Protein AF-A0AAD6UYL9-F1 (afdb_monomer)

Secondary structure (DSSP, 8-state):
-PPP--IIIIIHHHHHHHHHHHHHHHHHHHHHHHHHH-TTS-HHHHHHHHHHHHHHHHHHHHHHHHHHIIIIITTT-GGGGGB--HHHHHHHHHHHHHHHHHHHHHHHHHHHHTTS-HHHHHHHHHHHHHHHHHHHHHHHHHHH--BTTHHHHHHHHHHHHHHHHHHHHHHHHHHHHHHHHHT--S-HHHHHHHHHHHHHHHHHHHHHHHHHHHHHHHHHH-TTSTHHHHHHHTHHHHHHHHHHHHHHHHHHHHHHHT---

Solvent-accessible surface area (backbone atoms only — not comparable to full-atom values): 13636 Å² total; per-residue (Å²): 127,91,79,81,84,49,53,57,33,61,45,29,37,51,54,19,49,53,52,35,52,53,48,49,52,53,38,50,54,45,49,51,52,38,57,72,74,44,77,85,58,57,65,71,58,54,52,48,55,54,49,48,54,49,45,52,50,52,38,49,54,34,49,52,51,41,50,42,44,61,69,59,78,39,54,90,48,68,82,57,71,57,41,58,53,68,39,64,26,55,44,45,44,40,32,36,53,40,41,46,56,43,50,50,55,52,43,52,48,40,20,64,56,54,77,59,38,59,66,65,36,47,54,54,48,50,54,45,51,50,50,37,51,50,30,49,51,51,26,51,51,44,63,72,47,36,47,51,71,47,53,75,70,41,49,76,60,48,51,60,53,55,49,53,50,43,51,49,43,50,49,52,39,53,49,42,42,52,33,44,61,69,65,51,77,85,45,71,72,61,39,49,50,45,51,51,49,40,51,47,47,48,57,34,45,49,50,48,40,50,44,52,50,49,22,51,51,38,35,73,76,38,72,86,34,32,46,22,56,14,46,48,60,37,48,28,50,47,43,53,40,38,52,43,50,53,62,46,53,52,52,65,46,32,66,75,64,71,56,85,128

Foldseek 3Di:
DPDDDCCLALVLLVLLLVVLVVLLVLLVVLLVLLCVLCVPDDVVVNCLSVVLSVLSVVLSVLSVVQSCCDVPVCDPPPVCVQFADLSLLCSLLSLLVLLLSLLLVLLVLLCVLVVNPVVSSVVLNVLSVVLSVLSVVSSVQCNVDGGPCVLVVCVVVVLVSLVSSLVSLVVSLVSLLVSLVVPDDPPPLSNVLSVVLNVLSVVLSVVLNVLSVVLNVVCVVPVPGCNSVSSVSCNSSSSSSSSSVSSSSVSVSCVVVVNPD

Mean predicted aligned error: 5.92 Å

pLDDT: mean 85.74, std 9.81, range [42.47, 98.25]

Structure (mmCIF, N/CA/C/O backbone):
data_AF-A0AAD6UYL9-F1
#
_entry.id   AF-A0AAD6UYL9-F1
#
loop_
_atom_site.group_PDB
_atom_site.id
_atom_site.type_symbol
_atom_site.label_atom_id
_atom_site.label_alt_id
_atom_site.label_comp_id
_atom_site.label_asym_id
_atom_site.label_entity_id
_atom_site.label_seq_id
_atom_site.pdbx_PDB_ins_code
_atom_site.Cartn_x
_atom_site.Cartn_y
_atom_site.Cartn_z
_atom_site.occupancy
_atom_site.B_iso_or_equiv
_atom_site.auth_seq_id
_atom_site.auth_comp_id
_atom_site.auth_asym_id
_atom_site.auth_atom_id
_atom_site.pdbx_PDB_model_num
ATOM 1 N N . MET A 1 1 ? 25.452 -15.470 -29.511 1.00 45.06 1 MET A N 1
ATOM 2 C CA . MET A 1 1 ? 24.967 -14.169 -29.001 1.00 45.06 1 MET A CA 1
ATOM 3 C C . MET A 1 1 ? 25.094 -14.214 -27.487 1.00 45.06 1 MET A C 1
ATOM 5 O O . MET A 1 1 ? 24.703 -15.240 -26.941 1.00 45.06 1 MET A O 1
ATOM 9 N N . PRO A 1 2 ? 25.692 -13.217 -26.815 1.00 48.94 2 PRO A N 1
ATOM 10 C CA . PRO A 1 2 ? 25.734 -13.213 -25.356 1.00 48.94 2 PRO A CA 1
ATOM 11 C C . PRO A 1 2 ? 24.295 -13.201 -24.824 1.00 48.94 2 PRO A C 1
ATOM 13 O O . PRO A 1 2 ? 23.501 -12.336 -25.189 1.00 48.94 2 PRO A O 1
ATOM 16 N N . SER A 1 3 ? 23.935 -14.210 -24.034 1.00 66.62 3 SER A N 1
ATOM 17 C CA . SER A 1 3 ? 22.633 -14.298 -23.379 1.00 66.62 3 SER A CA 1
ATOM 18 C C . SER A 1 3 ? 22.593 -13.291 -22.233 1.00 66.62 3 SER A C 1
ATOM 20 O O . SER A 1 3 ? 23.380 -13.404 -21.294 1.00 66.62 3 SER A O 1
ATOM 22 N N . VAL A 1 4 ? 21.702 -12.304 -22.312 1.00 76.00 4 VAL A N 1
ATOM 23 C CA . VAL A 1 4 ? 21.443 -11.380 -21.202 1.00 76.00 4 VAL A CA 1
ATOM 24 C C . VAL A 1 4 ? 20.645 -12.132 -20.139 1.00 76.00 4 VAL A C 1
ATOM 26 O O . VAL A 1 4 ? 19.546 -12.609 -20.422 1.00 76.00 4 VAL A O 1
ATOM 29 N N . ASP A 1 5 ? 21.194 -12.256 -18.930 1.00 81.62 5 ASP A N 1
ATOM 30 C CA . ASP A 1 5 ? 20.470 -12.833 -17.798 1.00 81.62 5 ASP A CA 1
ATOM 31 C C . ASP A 1 5 ? 19.458 -11.816 -17.249 1.00 81.62 5 ASP A C 1
ATOM 33 O O . ASP A 1 5 ? 19.821 -10.772 -16.707 1.00 81.62 5 ASP A O 1
ATOM 37 N N . ILE A 1 6 ? 18.173 -12.125 -17.416 1.00 84.38 6 ILE A N 1
ATOM 38 C CA . ILE A 1 6 ? 17.048 -11.301 -16.957 1.00 84.38 6 ILE A CA 1
ATOM 39 C C . ILE A 1 6 ? 16.433 -11.811 -15.647 1.00 84.38 6 ILE A C 1
ATOM 41 O O . ILE A 1 6 ? 15.466 -11.227 -15.151 1.00 84.38 6 ILE A 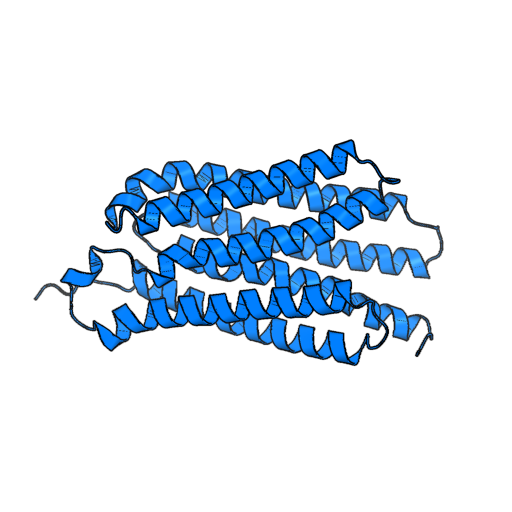O 1
ATOM 45 N N . ALA A 1 7 ? 16.953 -12.901 -15.072 1.00 85.31 7 ALA A N 1
ATOM 46 C CA . ALA A 1 7 ? 16.418 -13.462 -13.836 1.00 85.31 7 ALA A CA 1
ATOM 47 C C . ALA A 1 7 ? 16.488 -12.472 -12.651 1.00 85.31 7 ALA A C 1
ATOM 49 O O . ALA A 1 7 ? 15.480 -12.332 -11.951 1.00 85.31 7 ALA A O 1
ATOM 50 N N . PRO A 1 8 ? 17.580 -11.706 -12.444 1.00 85.38 8 PRO A N 1
ATOM 51 C CA . PRO A 1 8 ? 17.658 -10.751 -11.335 1.00 85.38 8 PRO A CA 1
ATOM 52 C C . PRO A 1 8 ? 16.688 -9.565 -11.449 1.00 85.38 8 PRO A C 1
ATOM 54 O O . PRO A 1 8 ? 16.316 -8.965 -10.435 1.00 85.38 8 PRO A O 1
ATOM 57 N N . SER A 1 9 ? 16.257 -9.232 -12.668 1.00 86.12 9 SER A N 1
ATOM 58 C CA . SER A 1 9 ? 15.321 -8.146 -12.959 1.00 86.12 9 SER A CA 1
ATOM 59 C C . SER A 1 9 ? 13.891 -8.676 -13.102 1.00 86.12 9 SER A C 1
ATOM 61 O O . SER A 1 9 ? 13.124 -8.689 -12.138 1.00 86.12 9 SER A O 1
ATOM 63 N N . PHE A 1 10 ? 13.526 -9.164 -14.284 1.00 88.06 10 PHE A N 1
ATOM 64 C CA . PHE A 1 10 ? 12.172 -9.624 -14.589 1.00 88.06 10 PHE A CA 1
ATOM 65 C C . PHE A 1 10 ? 11.795 -10.911 -13.855 1.00 88.06 10 PHE A C 1
ATOM 67 O O . PHE A 1 10 ? 10.630 -11.074 -13.499 1.00 88.06 10 PHE A O 1
ATOM 74 N N . GLY A 1 11 ? 12.754 -11.794 -13.559 1.00 89.56 11 GLY A N 1
ATOM 75 C CA . GLY A 1 11 ? 12.495 -12.965 -12.713 1.00 89.56 11 GLY A CA 1
ATOM 76 C C . GLY A 1 11 ? 12.043 -12.565 -11.303 1.00 89.56 11 GLY A C 1
ATOM 77 O O . GLY A 1 11 ? 11.029 -13.063 -10.813 1.00 89.56 11 GLY A O 1
ATOM 78 N N . SER A 1 12 ? 12.719 -11.589 -10.689 1.00 91.44 12 SER A N 1
ATOM 79 C CA . SER A 1 12 ? 12.312 -11.011 -9.400 1.00 91.44 12 SER A CA 1
ATOM 80 C C . SER A 1 12 ? 10.911 -10.390 -9.464 1.00 91.44 12 SER A C 1
ATOM 82 O O . SER A 1 12 ? 10.068 -10.677 -8.612 1.00 91.44 12 SER A O 1
ATOM 84 N N . LEU A 1 13 ? 10.630 -9.573 -10.488 1.00 92.31 13 LEU A N 1
ATOM 85 C CA . LEU A 1 13 ? 9.317 -8.938 -10.669 1.00 92.31 13 LEU A CA 1
ATOM 86 C C . LEU A 1 13 ? 8.189 -9.960 -10.877 1.00 92.31 13 LEU A C 1
ATOM 88 O O . LEU A 1 13 ? 7.078 -9.769 -10.373 1.00 92.31 13 LEU A O 1
ATOM 92 N N . LEU A 1 14 ? 8.471 -11.067 -11.570 1.00 93.94 14 LEU A N 1
ATOM 93 C CA . LEU A 1 14 ? 7.522 -12.160 -11.764 1.00 93.94 14 LEU A CA 1
ATOM 94 C C . LEU A 1 14 ? 7.145 -12.809 -10.427 1.00 93.94 14 LEU A C 1
ATOM 96 O O . LEU A 1 14 ? 5.961 -12.981 -10.138 1.00 93.94 14 LEU A O 1
ATOM 100 N N . ILE A 1 15 ? 8.136 -13.095 -9.576 1.00 94.62 15 ILE A N 1
ATOM 101 C CA . ILE A 1 15 ? 7.904 -13.618 -8.221 1.00 94.62 15 ILE A CA 1
ATOM 102 C C . ILE A 1 15 ? 7.057 -12.631 -7.406 1.00 94.62 15 ILE A C 1
ATOM 104 O O . ILE A 1 15 ? 6.066 -13.032 -6.793 1.00 94.62 15 ILE A O 1
ATOM 108 N N . GLY A 1 16 ? 7.391 -11.336 -7.441 1.00 93.38 16 GLY A N 1
ATOM 109 C CA . GLY A 1 16 ? 6.599 -10.291 -6.782 1.00 93.38 16 GLY A CA 1
ATOM 110 C C . GLY A 1 16 ? 5.146 -10.252 -7.266 1.00 93.38 16 GLY A C 1
ATOM 111 O O . GLY A 1 16 ? 4.221 -10.108 -6.467 1.00 93.38 16 GLY A O 1
ATOM 112 N N . THR A 1 17 ? 4.930 -10.467 -8.565 1.00 95.88 17 THR A N 1
ATOM 113 C CA . THR A 1 17 ? 3.593 -10.541 -9.167 1.00 95.88 17 THR A CA 1
ATOM 114 C C . THR A 1 17 ? 2.808 -11.750 -8.648 1.00 95.88 17 THR A C 1
ATOM 116 O O . THR A 1 17 ? 1.632 -11.608 -8.319 1.00 95.88 17 THR A O 1
ATOM 119 N N . TYR A 1 18 ? 3.433 -12.920 -8.473 1.00 96.69 18 TYR A N 1
ATOM 120 C CA . TYR A 1 18 ? 2.768 -14.089 -7.877 1.00 96.69 18 TYR A CA 1
ATOM 121 C C . TYR A 1 18 ? 2.312 -13.848 -6.435 1.00 96.69 18 TYR A C 1
ATOM 123 O O . TYR A 1 18 ? 1.174 -14.175 -6.088 1.00 96.69 18 TYR A O 1
ATOM 131 N N . PHE A 1 19 ? 3.144 -13.210 -5.607 1.00 94.56 19 PHE A N 1
ATOM 132 C CA . PHE A 1 19 ? 2.722 -12.797 -4.266 1.00 94.56 19 PHE A CA 1
ATOM 133 C C . PHE A 1 19 ? 1.569 -11.788 -4.318 1.00 94.56 19 PHE A C 1
ATOM 135 O O . PHE A 1 19 ? 0.603 -11.911 -3.562 1.00 94.56 19 PHE A O 1
ATOM 142 N N . ALA A 1 20 ? 1.609 -10.834 -5.250 1.00 95.25 20 ALA A N 1
ATOM 143 C CA . ALA A 1 20 ? 0.533 -9.866 -5.429 1.00 95.25 20 ALA A CA 1
ATOM 144 C C . ALA A 1 20 ? -0.800 -10.521 -5.848 1.00 95.25 20 ALA A C 1
ATOM 146 O O . ALA A 1 20 ? -1.855 -10.085 -5.378 1.00 95.25 20 ALA A O 1
ATOM 147 N N . ILE A 1 21 ? -0.767 -11.573 -6.678 1.00 97.06 21 ILE A N 1
ATOM 148 C CA . ILE A 1 21 ? -1.942 -12.396 -7.021 1.00 97.06 21 ILE A CA 1
ATOM 149 C C . ILE A 1 21 ? -2.479 -13.101 -5.768 1.00 97.06 21 ILE A C 1
ATOM 151 O O . ILE A 1 21 ? -3.676 -13.032 -5.487 1.00 97.06 21 ILE A O 1
ATOM 155 N N . PHE A 1 22 ? -1.603 -13.736 -4.984 1.00 96.12 22 PHE A N 1
ATOM 156 C CA . PHE A 1 22 ? -1.986 -14.433 -3.753 1.00 96.12 22 PHE A CA 1
ATOM 157 C C . PHE A 1 22 ? -2.690 -13.498 -2.755 1.00 96.12 22 PHE A C 1
ATOM 159 O O . PHE A 1 22 ? -3.801 -13.788 -2.300 1.00 96.12 22 PHE A O 1
ATOM 166 N N . PHE A 1 23 ? -2.100 -12.334 -2.469 1.00 93.81 23 PHE A N 1
ATOM 167 C CA . PHE A 1 23 ? -2.694 -11.357 -1.553 1.00 93.81 23 PHE A CA 1
ATOM 168 C C . PHE A 1 23 ? -3.988 -10.730 -2.091 1.00 93.81 23 PHE A C 1
ATOM 170 O O . PHE A 1 23 ? -4.873 -10.408 -1.296 1.00 93.81 23 PHE A O 1
ATOM 177 N N . GLN A 1 24 ? -4.143 -10.587 -3.414 1.00 96.50 24 GLN A N 1
ATOM 178 C CA . GLN A 1 24 ? -5.420 -10.178 -4.013 1.00 96.50 24 GLN A CA 1
ATOM 179 C C . GLN A 1 24 ? -6.509 -11.234 -3.781 1.00 96.50 24 GLN A C 1
ATOM 181 O O . GLN A 1 24 ? -7.658 -10.891 -3.487 1.00 96.50 24 GLN A O 1
ATOM 186 N N . GLY A 1 25 ? -6.160 -12.518 -3.890 1.00 97.31 25 GLY A N 1
ATOM 187 C CA . GLY A 1 25 ? -7.060 -13.624 -3.569 1.00 97.31 25 GLY A CA 1
ATOM 188 C C . GLY A 1 25 ? -7.533 -13.557 -2.117 1.00 97.31 25 GLY A C 1
ATOM 189 O O . GLY A 1 25 ? -8.738 -13.566 -1.856 1.00 97.31 25 GLY A O 1
ATOM 190 N N . MET A 1 26 ? -6.599 -13.379 -1.175 1.00 95.62 26 MET A N 1
ATOM 191 C CA . MET A 1 26 ? -6.924 -13.178 0.243 1.00 95.62 26 MET A CA 1
ATOM 192 C C . MET A 1 26 ? -7.846 -11.974 0.459 1.00 95.62 26 MET A C 1
ATOM 194 O O . MET A 1 26 ? -8.859 -12.099 1.149 1.00 95.62 26 MET A O 1
ATOM 198 N N . LEU A 1 27 ? -7.537 -10.830 -0.158 1.00 96.00 27 LEU A N 1
ATOM 199 C CA . LEU A 1 27 ? -8.344 -9.616 -0.050 1.00 96.00 27 LEU A CA 1
ATOM 200 C C . LEU A 1 27 ? -9.770 -9.839 -0.564 1.00 96.00 27 LEU A C 1
ATOM 202 O O . LEU A 1 27 ? -10.729 -9.378 0.048 1.00 96.00 27 LEU A O 1
ATOM 206 N N . THR A 1 28 ? -9.915 -10.582 -1.661 1.00 98.25 28 THR A N 1
ATOM 207 C CA . THR A 1 28 ? -11.216 -10.907 -2.261 1.00 98.25 28 THR A CA 1
ATOM 208 C C . THR A 1 28 ? -12.061 -11.769 -1.327 1.00 98.25 28 THR A C 1
ATOM 210 O O . THR A 1 28 ? -13.227 -11.451 -1.093 1.00 98.25 28 THR A O 1
ATOM 213 N N . VAL A 1 29 ? -11.471 -12.800 -0.715 1.00 97.69 29 VAL A N 1
ATOM 214 C CA . VAL A 1 29 ? -12.159 -13.621 0.296 1.00 97.69 29 VAL A CA 1
ATOM 215 C C . VAL A 1 29 ? -12.553 -12.773 1.505 1.00 97.69 29 VAL A C 1
ATOM 217 O O . VAL A 1 29 ? -13.684 -12.857 1.982 1.00 97.69 29 VAL A O 1
ATOM 220 N N . GLN A 1 30 ? -11.658 -11.911 1.990 1.00 95.12 30 GLN A N 1
ATOM 221 C CA . GLN A 1 30 ? -11.969 -11.023 3.107 1.00 95.12 30 GLN A CA 1
ATOM 222 C C . GLN A 1 30 ? -13.084 -10.023 2.771 1.00 95.12 30 GLN A C 1
ATOM 224 O O . GLN A 1 30 ? -13.909 -9.730 3.638 1.00 95.12 30 GLN A O 1
ATOM 229 N N . ALA A 1 31 ? -13.128 -9.507 1.540 1.00 97.56 31 ALA A N 1
ATOM 230 C CA . ALA A 1 31 ? -14.165 -8.583 1.090 1.00 97.56 31 ALA A CA 1
ATOM 231 C C . ALA A 1 31 ? -15.523 -9.288 1.028 1.00 97.56 31 ALA A C 1
ATOM 233 O O . ALA A 1 31 ? -16.508 -8.766 1.548 1.00 97.56 31 ALA A O 1
ATOM 234 N N . TYR A 1 32 ? -15.561 -10.505 0.481 1.00 97.69 32 TYR A N 1
ATOM 235 C CA . TYR A 1 32 ? -16.757 -11.345 0.480 1.00 97.69 32 TYR A CA 1
ATOM 236 C C . TYR A 1 32 ? -17.280 -11.582 1.905 1.00 97.69 32 TYR A C 1
ATOM 238 O O . TYR A 1 32 ? -18.429 -11.259 2.209 1.00 97.69 32 TYR A O 1
ATOM 246 N N . VAL A 1 33 ? -16.408 -12.042 2.812 1.00 95.62 33 VAL A N 1
ATOM 247 C CA . VAL A 1 33 ? -16.755 -12.278 4.223 1.00 95.62 33 VAL A CA 1
ATOM 248 C C . VAL A 1 33 ? -17.278 -11.007 4.896 1.00 95.62 33 VAL A C 1
ATOM 250 O O . VAL A 1 33 ? -18.207 -11.085 5.704 1.00 95.62 33 VAL A O 1
ATOM 253 N N . TYR A 1 34 ? -16.713 -9.841 4.572 1.00 96.06 34 TYR A N 1
ATOM 254 C CA . TYR A 1 34 ? -17.170 -8.559 5.103 1.00 96.06 34 TYR A CA 1
ATOM 255 C C . TYR A 1 34 ? -18.614 -8.259 4.682 1.00 96.06 34 TYR A C 1
ATOM 257 O O . TYR A 1 34 ? -19.458 -7.978 5.535 1.00 96.06 34 TYR A O 1
ATOM 265 N N . TYR A 1 35 ? -18.921 -8.353 3.388 1.00 96.50 35 TYR A N 1
ATOM 266 C CA . TYR A 1 35 ? -20.266 -8.062 2.887 1.00 96.50 35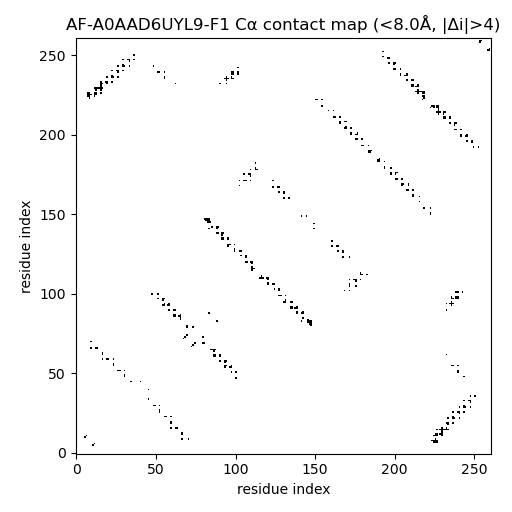 TYR A CA 1
ATOM 267 C C . TYR A 1 35 ? -21.319 -9.047 3.398 1.00 96.50 35 TYR A C 1
ATOM 269 O O . TYR A 1 35 ? -22.441 -8.630 3.677 1.00 96.50 35 TYR A O 1
ATOM 277 N N . GLU A 1 36 ? -20.944 -10.312 3.588 1.00 95.62 36 GLU A N 1
ATOM 278 C CA . GLU A 1 36 ? -21.806 -11.332 4.190 1.00 95.62 36 GLU A CA 1
ATOM 279 C C . GLU A 1 36 ? -22.062 -11.056 5.684 1.00 95.62 36 GLU A C 1
ATOM 281 O O . GLU A 1 36 ? -23.187 -11.145 6.167 1.00 95.62 36 GLU A O 1
ATOM 286 N N . SER A 1 37 ? -21.017 -10.694 6.435 1.00 93.44 37 SER A N 1
ATOM 287 C CA . SER A 1 37 ? -21.083 -10.611 7.902 1.00 93.44 37 SER A CA 1
ATOM 288 C C . SER A 1 37 ? -21.601 -9.268 8.429 1.00 93.44 37 SER A C 1
ATOM 290 O O . SER A 1 37 ? -21.998 -9.176 9.594 1.00 93.44 37 SER A O 1
ATOM 292 N N . PHE A 1 38 ? -21.564 -8.210 7.611 1.00 93.88 38 PHE A N 1
ATOM 293 C CA . PHE A 1 38 ? -21.923 -6.844 8.011 1.00 93.88 38 PHE A CA 1
ATOM 294 C C . PHE A 1 38 ? -22.921 -6.180 7.039 1.00 93.88 38 PHE A C 1
ATOM 296 O O . PHE A 1 38 ? -22.6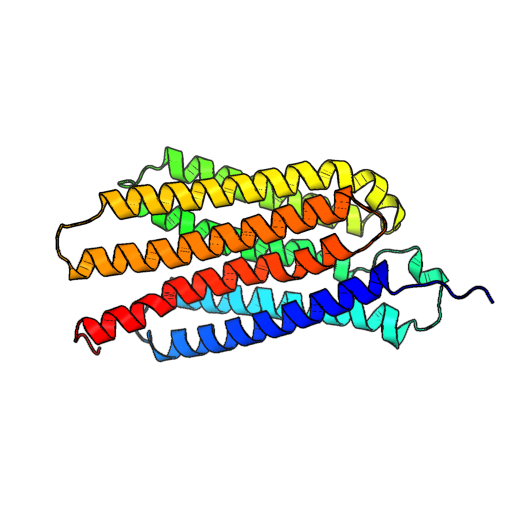45 -5.098 6.508 1.00 93.88 38 PHE A O 1
ATOM 303 N N . PRO A 1 39 ? -24.121 -6.758 6.826 1.00 93.62 39 PRO A N 1
ATOM 304 C CA . PRO A 1 39 ? -25.123 -6.175 5.929 1.00 93.62 39 PRO A CA 1
ATOM 305 C C . PRO A 1 39 ? -25.597 -4.789 6.395 1.00 93.62 39 PRO A C 1
ATOM 307 O O . PRO A 1 39 ? -25.899 -3.942 5.556 1.00 93.62 39 PRO A O 1
ATOM 310 N N . ASN A 1 40 ? -25.566 -4.529 7.704 1.00 93.81 40 ASN A N 1
ATOM 311 C CA . ASN A 1 40 ? -26.055 -3.298 8.333 1.00 93.81 40 ASN A CA 1
ATOM 312 C C . ASN A 1 40 ? -24.968 -2.226 8.560 1.00 93.81 40 ASN A C 1
ATOM 314 O O . ASN A 1 40 ? -25.243 -1.192 9.165 1.00 93.81 40 ASN A O 1
ATOM 318 N N . ASP A 1 41 ? -23.725 -2.455 8.120 1.00 94.19 41 ASP A N 1
ATOM 319 C CA . ASP A 1 41 ? -22.666 -1.447 8.246 1.00 94.19 41 ASP A CA 1
ATOM 320 C C . ASP A 1 41 ? -22.965 -0.203 7.379 1.00 94.19 41 ASP A C 1
ATOM 322 O O . ASP A 1 41 ? -23.533 -0.324 6.287 1.00 94.19 41 ASP A O 1
ATOM 326 N N . PRO A 1 42 ? -22.554 1.002 7.825 1.00 94.94 42 PRO A N 1
ATOM 327 C CA . PRO A 1 42 ? -22.820 2.245 7.111 1.00 94.94 42 PRO A CA 1
ATOM 328 C C . PRO A 1 42 ? -22.192 2.241 5.715 1.00 94.94 42 PRO A C 1
ATOM 330 O O . PRO A 1 42 ? -21.071 1.760 5.526 1.00 94.94 42 PRO A O 1
ATOM 333 N N . MET A 1 43 ? -22.871 2.886 4.759 1.00 95.81 43 MET A N 1
ATOM 334 C CA . MET A 1 43 ? -22.441 2.936 3.354 1.00 95.81 43 MET A CA 1
ATOM 335 C C . MET A 1 43 ? -20.990 3.409 3.196 1.00 95.81 43 MET A C 1
ATOM 337 O O . MET A 1 43 ? -20.263 2.870 2.377 1.00 95.81 43 MET A O 1
ATOM 341 N N . ARG A 1 44 ? -20.522 4.337 4.041 1.00 95.06 44 ARG A N 1
ATOM 342 C CA . ARG A 1 44 ? -19.130 4.823 4.022 1.00 95.06 44 ARG A CA 1
ATOM 343 C C . ARG A 1 44 ? -18.093 3.699 4.172 1.00 95.06 44 ARG A C 1
ATOM 345 O O . ARG A 1 44 ? -17.082 3.728 3.481 1.00 95.06 44 ARG A O 1
ATOM 352 N N . LEU A 1 45 ? -18.332 2.712 5.044 1.00 94.44 45 LEU A N 1
ATOM 353 C CA . LEU A 1 45 ? -17.414 1.578 5.225 1.00 94.44 45 LEU A CA 1
ATOM 354 C C . LEU A 1 45 ? -17.504 0.591 4.061 1.00 94.44 45 LEU A C 1
ATOM 356 O O . LEU A 1 45 ? -16.473 0.131 3.580 1.00 94.44 45 LEU A O 1
ATOM 360 N N . LYS A 1 46 ? -18.713 0.324 3.558 1.00 96.44 46 LYS A N 1
ATOM 361 C CA . LYS A 1 46 ? -18.907 -0.508 2.363 1.00 96.44 46 LYS A CA 1
ATOM 362 C C . LYS A 1 46 ? -18.203 0.094 1.147 1.00 96.44 46 LYS A C 1
ATOM 364 O O . LYS A 1 46 ? -17.398 -0.575 0.508 1.00 96.44 46 LYS A O 1
ATOM 369 N N . SER A 1 47 ? -18.411 1.383 0.888 1.00 97.00 47 SER A N 1
ATOM 370 C CA . S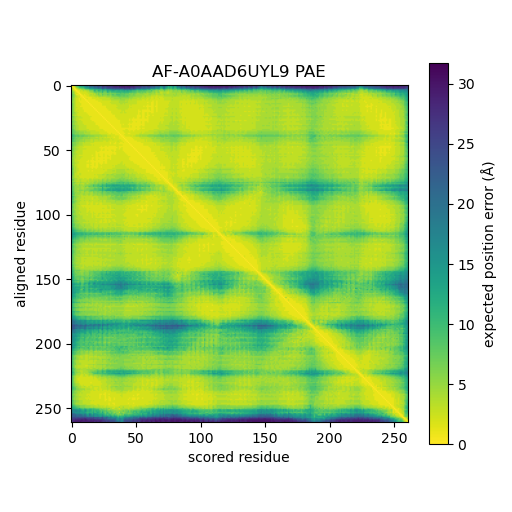ER A 1 47 ? -17.724 2.110 -0.180 1.00 97.00 47 SER A CA 1
ATOM 371 C C . SER A 1 47 ? -16.205 2.070 -0.015 1.00 97.00 47 SER A C 1
ATOM 373 O O . SER A 1 47 ? -15.515 1.854 -1.004 1.00 97.00 47 SER A O 1
ATOM 375 N N . LEU A 1 48 ? -15.676 2.206 1.209 1.00 96.38 48 LEU A N 1
ATOM 376 C CA . LEU A 1 48 ? -14.239 2.066 1.467 1.00 96.38 48 LEU A CA 1
ATOM 377 C C . LEU A 1 48 ? -13.728 0.664 1.100 1.00 96.38 48 LEU A C 1
ATOM 379 O O . LEU A 1 48 ? -12.725 0.556 0.404 1.00 96.38 48 LEU A O 1
ATOM 383 N N . VAL A 1 49 ? -14.423 -0.400 1.517 1.00 97.56 49 VAL A N 1
ATOM 384 C CA . VAL A 1 49 ? -14.040 -1.786 1.193 1.00 97.56 49 VAL A CA 1
ATOM 385 C C . VAL A 1 49 ? -14.073 -2.034 -0.317 1.00 97.56 49 VAL A C 1
ATOM 387 O O . VAL A 1 49 ? -13.115 -2.580 -0.860 1.00 97.56 49 VAL A O 1
ATOM 390 N N . ALA A 1 50 ? -15.131 -1.599 -1.010 1.00 98.00 50 ALA A N 1
ATOM 391 C CA . ALA A 1 50 ? -15.224 -1.713 -2.468 1.00 98.00 50 ALA A CA 1
ATOM 392 C C . ALA A 1 50 ? -14.112 -0.933 -3.184 1.00 98.00 50 ALA A C 1
ATOM 394 O O . ALA A 1 50 ? -13.488 -1.453 -4.109 1.00 98.00 50 ALA A O 1
ATOM 395 N N . LEU A 1 51 ? -13.850 0.302 -2.749 1.00 97.88 51 LEU A N 1
ATOM 396 C CA . LEU A 1 51 ? -12.840 1.171 -3.346 1.00 97.88 51 LEU A CA 1
ATOM 397 C C . LEU A 1 51 ? -11.442 0.571 -3.204 1.00 97.88 51 LEU A C 1
ATOM 399 O O . LEU A 1 51 ? -10.716 0.458 -4.186 1.00 97.88 51 LEU A O 1
ATOM 403 N N . VAL A 1 52 ? -11.090 0.145 -1.992 1.00 97.00 52 VAL A N 1
ATOM 404 C CA . VAL A 1 52 ? -9.788 -0.447 -1.692 1.00 97.00 52 VAL A CA 1
ATOM 405 C C . VAL A 1 52 ? -9.580 -1.747 -2.478 1.00 97.00 52 VAL A C 1
ATOM 407 O O . VAL A 1 52 ? -8.529 -1.923 -3.088 1.00 97.00 52 VAL A O 1
ATOM 410 N N . TRP A 1 53 ? -10.595 -2.616 -2.542 1.00 98.06 53 TRP A N 1
ATOM 411 C CA . TRP A 1 53 ? -10.541 -3.840 -3.350 1.00 98.06 53 TRP A CA 1
ATOM 412 C C . TRP A 1 53 ? -10.350 -3.548 -4.846 1.00 98.06 53 TRP A C 1
ATOM 414 O O . TRP A 1 53 ? -9.554 -4.211 -5.510 1.00 98.06 53 TRP A O 1
ATOM 424 N N . THR A 1 54 ? -11.046 -2.532 -5.366 1.00 98.06 54 THR A N 1
ATOM 425 C CA . THR A 1 54 ? -10.981 -2.148 -6.785 1.00 98.06 54 THR A CA 1
ATOM 426 C C . THR A 1 54 ? -9.622 -1.557 -7.149 1.00 98.06 54 THR A C 1
ATOM 428 O O . THR A 1 54 ? -9.061 -1.920 -8.180 1.00 98.06 54 THR A O 1
ATOM 431 N N . ILE A 1 55 ? -9.070 -0.680 -6.303 1.00 97.25 55 ILE A N 1
ATOM 432 C CA . ILE A 1 55 ? -7.727 -0.108 -6.491 1.00 97.25 55 ILE A CA 1
ATOM 433 C C . ILE A 1 55 ? -6.686 -1.222 -6.548 1.00 97.25 55 ILE A C 1
ATOM 435 O O . ILE A 1 55 ? -5.837 -1.227 -7.438 1.00 97.25 55 ILE A O 1
ATOM 439 N N . ASP A 1 56 ? -6.773 -2.191 -5.639 1.00 96.31 56 ASP A N 1
ATOM 440 C CA . ASP A 1 56 ? -5.825 -3.294 -5.605 1.00 96.31 56 ASP A CA 1
ATOM 441 C C . ASP A 1 56 ? -5.972 -4.235 -6.806 1.00 96.31 56 ASP A C 1
ATOM 443 O O . ASP A 1 56 ? -4.963 -4.646 -7.383 1.00 96.31 56 ASP A O 1
ATOM 447 N N . LEU A 1 57 ? -7.196 -4.507 -7.266 1.00 97.44 57 LEU A N 1
ATOM 448 C CA . LEU A 1 57 ? -7.413 -5.272 -8.494 1.00 97.44 57 LEU A CA 1
ATOM 449 C C . LEU A 1 57 ? -6.860 -4.540 -9.725 1.00 97.44 57 LEU A C 1
ATOM 451 O O . LEU A 1 57 ? -6.176 -5.149 -10.544 1.00 97.44 57 LEU A O 1
ATOM 455 N N . ALA A 1 58 ? -7.110 -3.236 -9.845 1.00 97.50 58 ALA A N 1
ATOM 456 C CA . ALA A 1 58 ? -6.579 -2.428 -10.937 1.00 97.50 58 ALA A CA 1
ATOM 457 C C . ALA A 1 58 ? -5.042 -2.417 -10.922 1.00 97.50 58 ALA A C 1
ATOM 459 O O . ALA A 1 58 ? -4.415 -2.634 -11.958 1.00 97.50 58 ALA A O 1
ATOM 460 N N . HIS A 1 59 ? -4.434 -2.285 -9.740 1.00 96.56 59 HIS A N 1
ATOM 461 C CA . HIS A 1 59 ? -2.993 -2.442 -9.570 1.00 96.56 59 HIS A CA 1
ATOM 462 C C . HIS A 1 59 ? -2.506 -3.818 -10.043 1.00 96.56 59 HIS A C 1
ATOM 464 O O . HIS A 1 59 ? -1.484 -3.891 -10.719 1.00 96.56 59 HIS A O 1
ATOM 470 N N . LEU A 1 60 ? -3.246 -4.898 -9.741 1.00 97.25 60 LEU A N 1
ATOM 471 C CA . LEU A 1 60 ? -2.886 -6.254 -10.172 1.00 97.25 60 LEU A CA 1
ATOM 472 C C . LEU A 1 60 ? -2.843 -6.356 -11.696 1.00 97.25 60 LEU A C 1
ATOM 474 O O . LEU A 1 60 ? -1.894 -6.890 -12.259 1.00 97.25 60 LEU A O 1
ATOM 478 N N . ILE A 1 61 ? -3.877 -5.833 -12.354 1.00 97.19 61 ILE A N 1
ATOM 479 C CA . ILE A 1 61 ? -3.984 -5.830 -13.814 1.00 97.19 61 ILE A CA 1
ATOM 480 C C . ILE A 1 61 ? -2.797 -5.077 -14.419 1.00 97.19 61 ILE A C 1
ATOM 482 O O . ILE A 1 61 ? -2.166 -5.571 -15.352 1.00 97.19 61 ILE A O 1
ATOM 486 N N . VAL A 1 62 ? -2.452 -3.920 -13.847 1.00 95.94 62 VAL A N 1
ATOM 487 C CA . VAL A 1 62 ? -1.313 -3.104 -14.277 1.00 95.94 62 VAL A CA 1
ATOM 488 C C . VAL A 1 62 ? 0.006 -3.870 -14.156 1.00 95.94 62 VAL A C 1
ATOM 490 O O . VAL A 1 62 ? 0.743 -3.938 -15.137 1.00 95.94 62 VAL A O 1
ATOM 493 N N . ILE A 1 63 ? 0.313 -4.487 -13.009 1.00 95.56 63 ILE A N 1
ATOM 494 C CA . ILE A 1 63 ? 1.583 -5.220 -12.850 1.00 95.56 63 ILE A CA 1
ATOM 495 C C . ILE A 1 63 ? 1.629 -6.492 -13.708 1.00 95.56 63 ILE A C 1
ATOM 497 O O . ILE A 1 63 ? 2.671 -6.787 -14.289 1.00 95.56 63 ILE A O 1
ATOM 501 N N . CYS A 1 64 ? 0.506 -7.198 -13.881 1.00 96.44 64 CYS A N 1
ATOM 502 C CA . CYS A 1 64 ? 0.420 -8.349 -14.782 1.00 96.44 64 CYS A CA 1
ATOM 503 C C . CYS A 1 64 ? 0.676 -7.938 -16.237 1.00 96.44 64 CYS A C 1
ATOM 505 O O . CYS A 1 64 ? 1.447 -8.597 -16.932 1.00 96.44 64 CYS A O 1
ATOM 507 N N . ASN A 1 65 ? 0.091 -6.824 -16.688 1.00 95.12 65 ASN A N 1
ATOM 508 C CA . ASN A 1 65 ? 0.373 -6.265 -18.009 1.00 95.12 65 ASN A CA 1
ATOM 509 C C . ASN A 1 65 ? 1.848 -5.850 -18.142 1.00 95.12 65 ASN A C 1
ATOM 511 O O . ASN A 1 65 ? 2.495 -6.160 -19.142 1.00 95.12 65 ASN A O 1
ATOM 515 N N . GLY A 1 66 ? 2.397 -5.218 -17.101 1.00 92.75 66 GLY A N 1
ATOM 516 C CA . GLY A 1 66 ? 3.809 -4.850 -17.028 1.00 92.75 66 GLY A CA 1
ATOM 517 C C . GLY A 1 66 ? 4.752 -6.046 -17.147 1.00 92.75 66 GLY A C 1
ATOM 518 O O . GLY A 1 66 ? 5.810 -5.910 -17.748 1.00 92.75 66 GLY A O 1
ATOM 519 N N . MET A 1 67 ? 4.363 -7.222 -16.644 1.00 94.00 67 MET A N 1
ATOM 520 C CA . MET A 1 67 ? 5.117 -8.468 -16.822 1.00 94.00 67 MET A CA 1
ATOM 521 C C . MET A 1 67 ? 4.905 -9.103 -18.201 1.00 94.00 67 MET A C 1
ATOM 523 O O . MET A 1 67 ? 5.845 -9.650 -18.774 1.00 94.00 67 MET A O 1
ATOM 527 N N . TYR A 1 68 ? 3.690 -9.031 -18.747 1.00 94.25 68 TYR A N 1
ATOM 528 C CA . TYR A 1 68 ? 3.343 -9.659 -20.023 1.00 94.25 68 TYR A CA 1
ATOM 529 C C . TYR A 1 68 ? 4.100 -9.038 -21.207 1.00 94.25 68 TYR A C 1
ATOM 531 O O . TYR A 1 68 ? 4.586 -9.754 -22.082 1.00 94.25 68 TYR A O 1
ATOM 539 N N . ILE A 1 69 ? 4.251 -7.710 -21.223 1.00 91.25 69 ILE A N 1
ATOM 540 C CA . ILE A 1 69 ? 4.941 -6.984 -22.300 1.00 91.25 69 ILE A CA 1
ATOM 541 C C . ILE A 1 69 ? 6.392 -7.472 -22.513 1.00 91.25 69 ILE A C 1
ATOM 543 O O . ILE A 1 69 ? 6.695 -7.911 -23.622 1.00 91.25 69 ILE A O 1
ATOM 547 N N . PRO A 1 70 ? 7.298 -7.423 -21.517 1.00 88.62 70 PRO A N 1
ATOM 548 C CA . PRO A 1 70 ? 8.692 -7.836 -21.687 1.00 88.62 70 PRO A CA 1
ATOM 549 C C . PRO A 1 70 ? 8.859 -9.353 -21.832 1.00 88.62 70 PRO A C 1
ATOM 551 O O . PRO A 1 70 ? 9.743 -9.792 -22.562 1.00 88.62 70 PRO A O 1
ATOM 554 N N . LEU A 1 71 ? 8.029 -10.163 -21.159 1.00 90.56 71 LEU A N 1
ATOM 555 C CA . LEU A 1 71 ? 8.199 -11.621 -21.138 1.00 90.56 71 LEU A CA 1
ATOM 556 C C . LEU A 1 71 ? 7.527 -12.351 -22.302 1.00 90.56 71 LEU A C 1
ATOM 558 O O . LEU A 1 71 ? 7.935 -13.463 -22.622 1.00 90.56 71 LEU A O 1
ATOM 562 N N . VAL A 1 72 ? 6.496 -11.770 -22.917 1.00 93.12 72 VAL A N 1
ATOM 563 C CA . VAL A 1 72 ? 5.725 -12.437 -23.976 1.00 93.12 72 VAL A CA 1
ATOM 564 C C . VAL A 1 72 ? 5.759 -11.612 -25.253 1.00 93.12 72 VAL A C 1
ATOM 566 O O . VAL A 1 72 ? 6.303 -12.059 -26.259 1.00 93.12 72 VAL A O 1
ATOM 569 N N . THR A 1 73 ? 5.234 -10.386 -25.222 1.00 92.31 73 THR A N 1
ATOM 570 C CA . THR A 1 73 ? 5.086 -9.559 -26.433 1.00 92.31 73 THR A CA 1
ATOM 571 C C . THR A 1 73 ? 6.430 -9.166 -27.052 1.00 92.31 73 THR A C 1
ATOM 573 O O . THR A 1 73 ? 6.585 -9.170 -28.273 1.00 92.31 73 THR A O 1
ATOM 576 N N . ASN A 1 74 ? 7.410 -8.824 -26.215 1.00 89.12 74 ASN A N 1
ATOM 577 C CA . ASN A 1 74 ? 8.743 -8.379 -26.624 1.00 89.12 74 ASN A CA 1
ATOM 578 C C . ASN A 1 74 ? 9.829 -9.415 -26.322 1.00 89.12 74 ASN A C 1
ATOM 580 O O . ASN A 1 74 ? 11.003 -9.061 -26.197 1.00 89.12 74 ASN A O 1
ATOM 584 N N . TRP A 1 75 ? 9.454 -10.692 -26.235 1.00 89.38 75 TRP A N 1
ATOM 585 C CA . TRP A 1 75 ? 10.411 -11.765 -26.002 1.00 89.38 75 TRP A CA 1
ATOM 586 C C . TRP A 1 75 ? 11.572 -11.708 -27.010 1.00 89.38 75 TRP A C 1
ATOM 588 O O . TRP A 1 75 ? 11.366 -11.634 -28.222 1.00 89.38 75 TRP A O 1
ATOM 598 N N . GLY A 1 76 ? 12.804 -11.718 -26.496 1.00 85.44 76 GLY A N 1
ATOM 599 C CA . GLY A 1 76 ? 14.029 -11.666 -27.298 1.00 85.44 76 GLY A CA 1
ATOM 600 C C . GLY A 1 76 ? 14.442 -10.277 -27.810 1.00 85.44 76 GLY A C 1
ATOM 601 O O . GLY A 1 76 ? 15.525 -10.159 -28.381 1.00 85.44 76 GLY A O 1
ATOM 602 N N . LYS A 1 77 ? 13.653 -9.214 -27.587 1.00 86.56 77 LYS A N 1
ATOM 603 C CA . LYS A 1 77 ? 13.984 -7.842 -28.023 1.00 86.56 77 LYS A CA 1
ATOM 604 C C . LYS A 1 77 ? 14.789 -7.084 -26.964 1.00 86.56 77 LYS A C 1
ATOM 606 O O . LYS A 1 77 ? 14.234 -6.343 -26.150 1.00 86.56 77 LYS A O 1
ATOM 611 N N . ILE A 1 78 ? 16.112 -7.250 -26.991 1.00 83.12 78 ILE A N 1
ATOM 612 C CA . ILE A 1 78 ? 17.058 -6.666 -26.015 1.00 83.12 78 ILE A CA 1
ATOM 613 C C . ILE A 1 78 ? 16.968 -5.131 -25.962 1.00 83.12 78 ILE A C 1
ATOM 615 O O . ILE A 1 78 ? 17.103 -4.546 -24.892 1.00 83.12 78 ILE A O 1
ATOM 619 N N . GLU A 1 79 ? 16.669 -4.475 -27.085 1.00 82.25 79 GLU A N 1
ATOM 620 C CA . GLU A 1 79 ? 16.492 -3.015 -27.167 1.00 82.25 79 GLU A CA 1
ATOM 621 C C . GLU A 1 79 ? 15.426 -2.450 -26.213 1.00 82.25 79 GLU A C 1
ATOM 623 O O . GLU A 1 79 ? 15.526 -1.304 -25.783 1.00 82.25 79 GLU A O 1
ATOM 628 N N . THR A 1 80 ? 14.438 -3.259 -25.822 1.00 82.38 80 THR A N 1
ATOM 629 C CA . THR A 1 80 ? 13.366 -2.835 -24.907 1.00 82.38 80 THR A CA 1
ATOM 630 C C . THR A 1 80 ? 13.789 -2.833 -23.436 1.00 82.38 80 THR A C 1
ATOM 632 O O . THR A 1 80 ? 13.107 -2.236 -22.605 1.00 82.38 80 THR A O 1
ATOM 635 N N . LEU A 1 81 ? 14.932 -3.448 -23.103 1.00 79.06 81 LEU A N 1
ATOM 636 C CA . LEU A 1 81 ? 15.434 -3.555 -21.729 1.00 79.06 81 LEU A CA 1
ATOM 637 C C . LEU A 1 81 ? 16.020 -2.238 -21.199 1.00 79.06 81 LEU A C 1
ATOM 639 O O . LEU A 1 81 ? 16.143 -2.078 -19.989 1.00 79.06 81 LEU A O 1
ATOM 643 N N . GLY A 1 82 ? 16.377 -1.298 -22.082 1.00 79.00 82 GLY A N 1
ATOM 644 C CA . GLY A 1 82 ? 16.909 0.016 -21.699 1.00 79.00 82 GLY A CA 1
ATOM 645 C C . GLY A 1 82 ? 15.840 1.033 -21.290 1.00 79.00 82 GLY A C 1
ATOM 646 O O . GLY A 1 82 ? 16.175 2.115 -20.805 1.00 79.00 82 GLY A O 1
ATOM 647 N N . THR A 1 83 ? 14.561 0.695 -21.472 1.00 82.94 83 THR A N 1
ATOM 648 C CA . THR A 1 83 ? 13.428 1.582 -21.193 1.00 82.94 83 THR A CA 1
ATOM 649 C C . THR A 1 83 ? 12.534 1.031 -20.091 1.00 82.94 83 THR A C 1
ATOM 651 O O . THR A 1 83 ? 12.227 -0.160 -20.063 1.00 82.94 83 THR A O 1
ATOM 654 N N . THR A 1 84 ? 12.069 1.904 -19.201 1.00 82.81 84 THR A N 1
ATOM 655 C CA . THR A 1 84 ? 11.081 1.559 -18.183 1.00 82.81 84 THR A CA 1
ATOM 656 C C . THR A 1 84 ? 9.734 1.249 -18.830 1.00 82.81 84 THR A C 1
ATOM 658 O O . THR A 1 84 ? 9.326 1.850 -19.827 1.00 82.81 84 THR A O 1
ATOM 661 N N . ILE A 1 85 ? 9.024 0.280 -18.257 1.00 85.69 85 ILE A N 1
ATOM 662 C CA . ILE A 1 85 ? 7.707 -0.132 -18.741 1.00 85.69 85 ILE A CA 1
ATOM 663 C C . ILE A 1 85 ? 6.663 0.764 -18.090 1.00 85.69 85 ILE A C 1
ATOM 665 O O . ILE A 1 85 ? 6.573 0.824 -16.867 1.00 85.69 85 ILE A O 1
ATOM 669 N N . GLU A 1 86 ? 5.828 1.410 -18.903 1.00 86.50 86 GLU A N 1
ATOM 670 C CA . GLU A 1 86 ? 4.818 2.365 -18.433 1.00 86.50 86 GLU A CA 1
ATOM 671 C C . GLU A 1 86 ? 3.927 1.798 -17.321 1.00 86.50 86 GLU A C 1
ATOM 673 O O . GLU A 1 86 ? 3.660 2.478 -16.331 1.00 86.50 86 GLU A O 1
ATOM 678 N N . SER A 1 87 ? 3.519 0.530 -17.441 1.00 88.62 87 SER A N 1
ATOM 679 C CA . SER A 1 87 ? 2.726 -0.154 -16.415 1.00 88.62 87 SER A CA 1
ATOM 680 C C . SER A 1 87 ? 3.447 -0.209 -15.061 1.00 88.62 87 SER A C 1
ATOM 682 O O . SER A 1 87 ? 2.825 0.009 -14.025 1.00 88.62 87 SER A O 1
ATOM 684 N N . PHE A 1 88 ? 4.768 -0.408 -15.050 1.00 86.69 88 PHE A N 1
ATOM 685 C CA . PHE A 1 88 ? 5.574 -0.318 -13.831 1.00 86.69 88 PHE A CA 1
ATOM 686 C C . PHE A 1 88 ? 5.908 1.115 -13.421 1.00 86.69 88 PHE A C 1
ATOM 688 O O . PHE A 1 88 ? 6.381 1.309 -12.315 1.00 86.69 88 PHE A O 1
ATOM 695 N N . ASN A 1 89 ? 5.643 2.144 -14.214 1.00 87.44 89 ASN A N 1
ATOM 696 C CA . ASN A 1 89 ? 5.805 3.514 -13.722 1.00 87.44 89 ASN A CA 1
ATOM 697 C C . ASN A 1 89 ? 4.565 3.933 -12.923 1.00 87.44 89 ASN A C 1
ATOM 699 O O . ASN A 1 89 ? 4.678 4.465 -11.822 1.00 87.44 89 ASN A O 1
ATOM 703 N N . ILE A 1 90 ? 3.370 3.600 -13.421 1.00 90.19 90 ILE A N 1
ATOM 704 C CA . ILE A 1 90 ? 2.098 3.999 -12.797 1.00 90.19 90 ILE A CA 1
ATOM 705 C C . ILE A 1 90 ? 1.714 3.173 -11.559 1.00 90.19 90 ILE A C 1
ATOM 707 O O . ILE A 1 90 ? 0.856 3.602 -10.789 1.00 90.19 90 ILE A O 1
ATOM 711 N N . HIS A 1 91 ? 2.329 2.004 -11.335 1.00 90.88 91 HIS A N 1
ATOM 712 C CA . HIS A 1 91 ? 1.984 1.112 -10.215 1.00 90.88 91 HIS A CA 1
ATOM 713 C C . HIS A 1 91 ? 2.130 1.793 -8.836 1.00 90.88 91 HIS A C 1
ATOM 715 O O . HIS A 1 91 ? 1.333 1.553 -7.927 1.00 90.88 91 HIS A O 1
ATOM 721 N N . ILE A 1 92 ? 3.091 2.714 -8.708 1.00 88.81 92 ILE A N 1
ATOM 722 C CA . ILE A 1 92 ? 3.382 3.467 -7.479 1.00 88.81 92 ILE A CA 1
ATOM 723 C C . ILE A 1 92 ? 2.173 4.312 -7.050 1.00 88.81 92 ILE A C 1
ATOM 725 O O . ILE A 1 92 ? 1.891 4.420 -5.855 1.00 88.81 92 ILE A O 1
ATOM 729 N N . LEU A 1 93 ? 1.399 4.851 -8.002 1.00 91.69 93 LEU A N 1
ATOM 730 C CA . LEU A 1 93 ? 0.175 5.603 -7.702 1.00 91.69 93 LEU A CA 1
ATOM 731 C 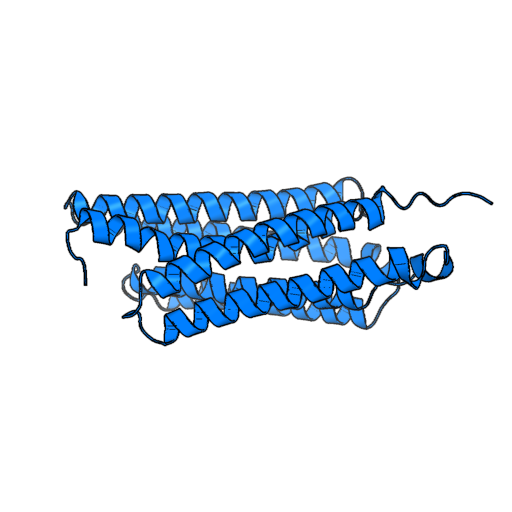C . LEU A 1 93 ? -0.890 4.728 -7.054 1.00 91.69 93 LEU A C 1
ATOM 733 O O . LEU A 1 93 ? -1.563 5.178 -6.130 1.00 91.69 93 LEU A O 1
ATOM 737 N N . PHE A 1 94 ? -1.044 3.485 -7.512 1.00 94.06 94 PHE A N 1
ATOM 738 C CA . PHE A 1 94 ? -2.024 2.573 -6.929 1.00 94.06 94 PHE A CA 1
ATOM 739 C C . PHE A 1 94 ? -1.648 2.190 -5.501 1.00 94.06 94 PHE A C 1
ATOM 741 O O . PHE A 1 94 ? -2.514 2.182 -4.626 1.00 94.06 94 PHE A O 1
ATOM 748 N N . ILE A 1 95 ? -0.360 1.937 -5.249 1.00 91.19 95 ILE A N 1
ATOM 749 C CA . ILE A 1 95 ? 0.144 1.699 -3.893 1.00 91.19 95 ILE A CA 1
ATOM 750 C C . ILE A 1 95 ? -0.108 2.936 -3.028 1.00 91.19 95 ILE A C 1
ATOM 752 O O . ILE A 1 95 ? -0.713 2.812 -1.968 1.00 91.19 95 ILE A O 1
ATOM 756 N N . GLY A 1 96 ? 0.265 4.133 -3.493 1.00 91.19 96 GLY A N 1
ATOM 757 C CA . GLY A 1 96 ? 0.019 5.387 -2.776 1.00 91.19 96 GLY A CA 1
ATOM 758 C C . GLY A 1 96 ? -1.463 5.621 -2.459 1.00 91.19 96 GLY A C 1
ATOM 759 O O . GLY A 1 96 ? -1.802 5.992 -1.334 1.00 91.19 96 GLY A O 1
ATOM 760 N N . ALA A 1 97 ? -2.354 5.340 -3.414 1.00 93.88 97 ALA A N 1
ATOM 761 C CA . ALA A 1 97 ? -3.801 5.449 -3.244 1.00 93.88 97 ALA A CA 1
ATOM 762 C C . ALA A 1 97 ? -4.349 4.444 -2.215 1.00 93.88 97 ALA A C 1
ATOM 764 O O . ALA A 1 97 ? -5.136 4.817 -1.344 1.00 93.88 97 ALA A O 1
ATOM 765 N N . ALA A 1 98 ? -3.914 3.183 -2.264 1.00 93.19 98 ALA A N 1
ATOM 766 C CA . ALA A 1 98 ? -4.288 2.181 -1.267 1.00 93.19 98 ALA A CA 1
ATOM 767 C C . ALA A 1 98 ? -3.787 2.569 0.136 1.00 93.19 98 ALA A C 1
ATOM 769 O O . ALA A 1 98 ? -4.547 2.508 1.109 1.00 93.19 98 ALA A O 1
ATOM 770 N N . THR A 1 99 ? -2.538 3.036 0.232 1.00 90.06 99 THR A N 1
ATOM 771 C CA . THR A 1 99 ? -1.902 3.466 1.481 1.00 90.06 99 THR A CA 1
ATOM 772 C C . THR A 1 99 ? -2.648 4.630 2.121 1.00 90.06 99 THR A C 1
ATOM 774 O O . THR A 1 99 ? -3.016 4.527 3.289 1.00 90.06 99 THR A O 1
ATOM 777 N N . ILE A 1 100 ? -2.945 5.709 1.384 1.00 92.50 100 ILE A N 1
ATOM 778 C CA . ILE A 1 100 ? -3.619 6.880 1.971 1.00 92.50 100 ILE A CA 1
ATOM 779 C C . ILE A 1 100 ? -5.043 6.557 2.441 1.00 92.50 100 ILE A C 1
ATOM 781 O O . ILE A 1 100 ? -5.474 7.062 3.477 1.00 92.50 100 ILE A O 1
ATOM 785 N N . LEU A 1 101 ? -5.766 5.677 1.739 1.00 93.62 101 LEU A N 1
ATOM 786 C CA . LEU A 1 101 ? -7.092 5.227 2.171 1.00 93.62 101 LEU A CA 1
ATOM 787 C C . LEU A 1 101 ? -7.016 4.448 3.489 1.00 93.62 101 LEU A C 1
ATOM 789 O O . LEU A 1 101 ? -7.802 4.692 4.409 1.00 93.62 101 LEU A O 1
ATOM 793 N N . CYS A 1 102 ? -6.046 3.539 3.606 1.00 90.94 102 CYS A N 1
ATOM 794 C CA . CYS A 1 102 ? -5.857 2.741 4.813 1.00 90.94 102 CYS A CA 1
ATOM 795 C C . CYS A 1 102 ? -5.343 3.594 5.982 1.00 90.94 102 CYS A C 1
ATOM 797 O O . CYS A 1 102 ? -5.892 3.521 7.083 1.00 90.94 102 CYS A O 1
ATOM 799 N N . GLN A 1 103 ? -4.349 4.456 5.750 1.00 91.44 103 GLN A N 1
ATOM 800 C CA . GLN A 1 103 ? -3.853 5.405 6.747 1.00 91.44 103 GLN A CA 1
ATOM 801 C C . GLN A 1 103 ? -4.968 6.348 7.202 1.00 91.44 103 GLN A C 1
ATOM 803 O O . GLN A 1 103 ? -5.154 6.515 8.402 1.00 91.44 103 GLN A O 1
ATOM 808 N N . GLY A 1 104 ? -5.782 6.881 6.287 1.00 93.06 104 GLY A N 1
ATOM 809 C CA . GLY A 1 104 ? -6.937 7.716 6.622 1.00 93.06 104 GLY A CA 1
ATOM 810 C C . GLY A 1 104 ? -7.930 7.015 7.554 1.00 93.06 104 GLY A C 1
ATOM 811 O O . GLY A 1 104 ? -8.381 7.607 8.538 1.00 93.06 104 GLY A O 1
ATOM 812 N N . PHE A 1 105 ? -8.213 5.729 7.318 1.00 91.19 105 PHE A N 1
ATOM 813 C CA . PHE A 1 105 ? -9.040 4.928 8.223 1.00 91.19 105 PHE A CA 1
ATOM 814 C C . PHE A 1 105 ? -8.430 4.815 9.628 1.00 91.19 105 PHE A C 1
ATOM 816 O O . PHE A 1 105 ? -9.130 5.018 10.622 1.00 91.19 105 PHE A O 1
ATOM 823 N N . PHE A 1 106 ? -7.135 4.510 9.741 1.00 88.00 106 PHE A N 1
ATOM 824 C CA . PHE A 1 106 ? -6.485 4.379 11.048 1.00 88.00 106 PHE A CA 1
ATOM 825 C C . PHE A 1 106 ? -6.316 5.727 11.760 1.00 88.00 106 PHE A C 1
ATOM 827 O O . PHE A 1 106 ? -6.573 5.808 12.959 1.00 88.00 106 PHE A O 1
ATOM 834 N N . ILE A 1 107 ? -5.993 6.798 11.035 1.00 92.38 107 ILE A N 1
ATOM 835 C CA . ILE A 1 107 ? -5.915 8.166 11.566 1.00 92.38 107 ILE A CA 1
ATOM 836 C C . ILE A 1 107 ? -7.277 8.604 12.109 1.00 92.38 107 ILE A C 1
ATOM 838 O O . ILE A 1 107 ? -7.345 9.137 13.215 1.00 92.38 107 ILE A O 1
ATOM 842 N N . TYR A 1 108 ? -8.377 8.318 11.404 1.00 91.38 108 TYR A N 1
ATOM 843 C CA . TYR A 1 108 ? -9.724 8.591 11.914 1.00 91.38 108 TYR A CA 1
ATOM 844 C C . TYR A 1 108 ? -9.993 7.877 13.248 1.00 91.38 108 TYR A C 1
ATOM 846 O O . TYR A 1 108 ? -10.632 8.427 14.148 1.00 91.38 108 TYR A O 1
ATOM 854 N N . ARG A 1 109 ? -9.482 6.656 13.416 1.00 87.44 109 ARG A N 1
ATOM 855 C CA . ARG A 1 109 ? -9.608 5.933 14.685 1.00 87.44 109 ARG A CA 1
ATOM 856 C C . ARG A 1 109 ? -8.745 6.556 15.778 1.00 87.44 109 ARG A C 1
ATOM 858 O O . ARG A 1 109 ? -9.257 6.742 16.878 1.00 87.44 109 ARG A O 1
ATOM 865 N N . VAL A 1 110 ? -7.502 6.946 15.483 1.00 90.44 110 VAL A N 1
ATOM 866 C CA . VAL A 1 110 ? -6.660 7.712 16.423 1.00 90.44 110 VAL A CA 1
ATOM 867 C C . VAL A 1 110 ? -7.386 8.983 16.860 1.00 90.44 110 VAL A C 1
ATOM 869 O O . VAL A 1 110 ? -7.487 9.246 18.055 1.00 90.44 110 VAL A O 1
ATOM 872 N N . TYR A 1 111 ? -7.977 9.732 15.929 1.00 92.62 111 TYR A N 1
ATOM 873 C CA . TYR A 1 111 ? -8.793 10.909 16.228 1.00 92.62 111 TYR A CA 1
ATOM 874 C C . TYR A 1 111 ? -9.948 10.584 17.188 1.00 92.62 111 TYR A C 1
ATOM 876 O O . TYR A 1 111 ? -10.124 11.251 18.209 1.00 92.62 111 TYR A O 1
ATOM 884 N N . ALA A 1 112 ? -10.715 9.532 16.896 1.00 88.50 112 ALA A N 1
ATOM 885 C CA . ALA A 1 112 ? -11.859 9.138 17.709 1.00 88.50 112 ALA A CA 1
ATOM 886 C C . ALA A 1 112 ? -11.455 8.725 19.138 1.00 88.50 112 ALA A C 1
ATOM 888 O O . ALA A 1 112 ? -12.096 9.154 20.098 1.00 88.50 112 ALA A O 1
ATOM 889 N N . PHE A 1 113 ? -10.383 7.941 19.297 1.00 86.00 113 PHE A N 1
ATOM 890 C CA . PHE A 1 113 ? -9.934 7.458 20.610 1.00 86.00 113 PHE A CA 1
ATOM 891 C C . PHE A 1 113 ? -9.095 8.480 21.394 1.00 86.00 113 PHE A C 1
ATOM 893 O O . PHE A 1 113 ? -9.086 8.450 22.621 1.00 86.00 113 PHE A O 1
ATOM 900 N N . SER A 1 114 ? -8.463 9.444 20.723 1.00 87.94 114 SER A N 1
ATOM 901 C CA . SER A 1 114 ? -7.693 10.532 21.351 1.00 87.94 114 SER A CA 1
ATOM 902 C C . SER A 1 114 ? -8.553 11.668 21.916 1.00 87.94 114 SER A C 1
ATOM 904 O O . SER A 1 114 ? -8.062 12.778 22.112 1.00 87.94 114 SER A O 1
ATOM 906 N N . LYS A 1 115 ? -9.848 11.420 22.162 1.00 87.31 115 LYS A N 1
ATOM 907 C CA . LYS A 1 115 ? -10.838 12.442 22.547 1.00 87.31 115 LYS A CA 1
ATOM 908 C C . LYS A 1 115 ? -10.908 13.597 21.538 1.00 87.31 115 LYS A C 1
ATOM 910 O O . LYS A 1 115 ? -11.038 14.754 21.929 1.00 87.31 115 LYS A O 1
ATOM 915 N N . LYS A 1 116 ? -10.861 13.276 20.239 1.00 89.31 116 LYS A N 1
ATOM 916 C CA . LYS A 1 116 ? -10.933 14.239 19.128 1.00 89.31 116 LYS A CA 1
ATOM 917 C C . LYS A 1 116 ? -9.747 15.209 19.083 1.00 89.31 116 LYS A C 1
ATOM 919 O O . LYS A 1 116 ? -9.931 16.395 18.819 1.00 89.31 116 LYS A O 1
ATOM 924 N N . ASN A 1 117 ? -8.524 14.726 19.315 1.00 91.88 117 ASN A N 1
ATOM 925 C CA . ASN A 1 117 ? -7.327 15.556 19.183 1.00 91.88 117 ASN A CA 1
ATOM 926 C C . ASN A 1 117 ? -7.069 15.912 17.703 1.00 91.88 117 ASN A C 1
ATOM 928 O O . ASN A 1 117 ? -6.462 15.147 16.944 1.00 91.88 117 ASN A O 1
ATOM 932 N N . TRP A 1 118 ? -7.560 17.085 17.295 1.00 92.25 118 TRP A N 1
ATOM 933 C CA . TRP A 1 118 ? -7.461 17.595 15.926 1.00 92.25 118 TRP A CA 1
ATOM 934 C C . TRP A 1 118 ? -6.022 17.890 15.503 1.00 92.25 118 TRP A C 1
ATOM 936 O O . TRP A 1 118 ? -5.686 17.656 14.347 1.00 92.25 118 TRP A O 1
ATOM 946 N N . LEU A 1 119 ? -5.167 18.345 16.426 1.00 93.88 119 LEU A N 1
ATOM 947 C CA . LEU A 1 119 ? -3.772 18.663 16.119 1.00 93.88 119 LEU A CA 1
ATOM 948 C C . LEU A 1 119 ? -2.998 17.397 15.744 1.00 93.88 119 LEU A C 1
ATOM 950 O O . LEU A 1 119 ? -2.387 17.338 14.682 1.00 93.88 119 LEU A O 1
ATOM 954 N N . LEU A 1 120 ? -3.089 16.357 16.578 1.00 92.50 120 LEU A N 1
ATOM 955 C CA . LEU A 1 120 ? -2.425 15.078 16.321 1.00 92.50 120 LEU A CA 1
ATOM 956 C C . LEU A 1 120 ? -2.897 14.456 15.002 1.00 92.50 120 LEU A C 1
ATOM 958 O O . LEU A 1 120 ? -2.095 14.030 14.177 1.00 92.50 120 LEU A O 1
ATOM 962 N N . SER A 1 121 ? -4.211 14.438 14.792 1.00 93.06 121 SER A N 1
ATOM 963 C CA . SER A 1 121 ? -4.810 13.837 13.597 1.00 93.06 121 SER A CA 1
ATOM 964 C C . SER A 1 121 ? -4.485 14.639 12.335 1.00 93.06 121 SER A C 1
ATOM 966 O O . SER A 1 121 ? -4.251 14.052 11.279 1.00 93.06 121 SER A O 1
ATOM 968 N N . GLY A 1 122 ? -4.411 15.969 12.448 1.00 93.94 122 GLY A N 1
ATOM 969 C CA . GLY A 1 122 ? -3.970 16.864 11.382 1.00 93.94 122 GLY A CA 1
ATOM 970 C C . GLY A 1 122 ? -2.510 16.636 10.996 1.00 93.94 122 GLY A C 1
ATOM 971 O O . GLY A 1 122 ? -2.218 16.516 9.811 1.00 93.94 122 GLY A O 1
ATOM 972 N N . LEU A 1 123 ? -1.610 16.480 11.975 1.00 94.88 123 LEU A N 1
ATOM 973 C CA . LEU A 1 123 ? -0.194 16.179 11.728 1.00 94.88 123 LEU A CA 1
ATOM 974 C C . LEU A 1 123 ? -0.007 14.836 11.009 1.00 94.88 123 LEU A C 1
ATOM 976 O O . LEU A 1 123 ? 0.718 14.768 10.017 1.00 94.88 123 LEU A O 1
ATOM 980 N N . LEU A 1 124 ? -0.702 13.784 11.454 1.00 94.25 124 LEU A N 1
ATOM 981 C CA . LEU A 1 124 ? -0.658 12.478 10.786 1.00 94.25 124 LEU A CA 1
ATOM 982 C C . LEU A 1 124 ? -1.226 12.545 9.362 1.00 94.25 124 LEU A C 1
ATOM 984 O O . LEU A 1 124 ? -0.668 11.947 8.445 1.00 94.25 124 LEU A O 1
ATOM 988 N N . SER A 1 125 ? -2.312 13.297 9.163 1.00 94.88 125 SER A N 1
ATOM 989 C CA . SER A 1 125 ? -2.926 13.473 7.840 1.00 94.88 125 SER A CA 1
ATOM 990 C C . SER A 1 125 ? -2.012 14.244 6.888 1.00 94.88 125 SER A C 1
ATOM 992 O O . SER A 1 125 ? -1.898 13.881 5.721 1.00 94.88 125 SER A O 1
ATOM 994 N N . LEU A 1 126 ? -1.324 15.277 7.383 1.00 94.62 126 LEU A N 1
ATOM 995 C CA . LEU A 1 126 ? -0.352 16.037 6.602 1.00 94.62 126 LEU A CA 1
ATOM 996 C C . LEU A 1 126 ? 0.826 15.154 6.173 1.00 94.62 126 LEU A C 1
ATOM 998 O O . LEU A 1 126 ? 1.223 15.194 5.012 1.00 94.62 126 LEU A O 1
ATOM 1002 N N . ALA A 1 127 ? 1.338 14.314 7.076 1.00 92.31 127 ALA A N 1
ATOM 1003 C CA . ALA A 1 127 ? 2.390 13.352 6.753 1.00 92.31 127 ALA A CA 1
ATOM 1004 C C . ALA A 1 127 ? 1.930 12.310 5.713 1.00 92.31 127 ALA A C 1
ATOM 1006 O O . ALA A 1 127 ? 2.678 11.989 4.789 1.00 92.31 127 ALA A O 1
ATOM 1007 N N . ALA A 1 128 ? 0.688 11.819 5.813 1.00 92.69 128 ALA A N 1
ATOM 1008 C CA . ALA A 1 128 ? 0.109 10.903 4.827 1.00 92.69 128 ALA A CA 1
ATOM 1009 C C . ALA A 1 128 ? -0.018 11.558 3.438 1.00 92.69 128 ALA A C 1
ATOM 1011 O O . ALA A 1 128 ? 0.347 10.958 2.426 1.00 92.69 128 ALA A O 1
ATOM 1012 N N . LEU A 1 129 ? -0.476 12.814 3.384 1.00 93.62 129 LEU A N 1
ATOM 1013 C CA . LEU A 1 129 ? -0.564 13.590 2.143 1.00 93.62 129 LEU A CA 1
ATOM 1014 C C . LEU A 1 129 ? 0.813 13.887 1.544 1.00 93.62 129 LEU A C 1
ATOM 1016 O O . LEU A 1 129 ? 0.968 13.816 0.327 1.00 93.62 129 LEU A O 1
ATOM 1020 N N . ALA A 1 130 ? 1.817 14.174 2.376 1.00 90.94 130 ALA A N 1
ATOM 1021 C CA . ALA A 1 130 ? 3.191 14.361 1.919 1.00 90.94 130 ALA A CA 1
ATOM 1022 C C . ALA A 1 130 ? 3.739 13.084 1.259 1.00 90.94 130 ALA A C 1
ATOM 1024 O O . ALA A 1 130 ? 4.295 13.157 0.165 1.00 90.94 130 ALA A O 1
ATOM 1025 N N . ASN A 1 131 ? 3.508 11.910 1.860 1.00 87.62 131 ASN A N 1
ATOM 1026 C CA . ASN A 1 131 ? 3.872 10.624 1.254 1.00 87.62 131 ASN A CA 1
ATOM 1027 C C . ASN A 1 131 ? 3.160 10.379 -0.083 1.00 87.62 131 ASN A C 1
ATOM 1029 O O . ASN A 1 131 ? 3.796 9.933 -1.038 1.00 87.62 131 ASN A O 1
ATOM 1033 N N . LEU A 1 132 ? 1.867 10.707 -0.190 1.00 90.88 132 LEU A N 1
ATOM 1034 C CA . LEU A 1 132 ? 1.155 10.619 -1.468 1.00 90.88 132 LEU A CA 1
ATOM 1035 C C . LEU A 1 132 ? 1.754 11.574 -2.511 1.00 90.88 132 LEU A C 1
ATOM 1037 O O . LEU A 1 132 ? 1.947 11.182 -3.659 1.00 90.88 132 LEU A O 1
ATOM 1041 N N . GLY A 1 133 ? 2.084 12.806 -2.117 1.00 91.50 133 GLY A N 1
ATOM 1042 C CA . GLY A 1 133 ? 2.743 13.780 -2.987 1.00 91.50 133 GLY A CA 1
ATOM 1043 C C . GLY A 1 133 ? 4.082 13.272 -3.524 1.00 91.50 133 GLY A C 1
ATOM 1044 O O . GLY A 1 133 ? 4.352 13.408 -4.716 1.00 91.50 133 GLY A O 1
ATOM 1045 N N . LEU A 1 134 ? 4.882 12.614 -2.679 1.00 87.81 134 LEU A N 1
ATOM 1046 C CA . LEU A 1 134 ? 6.133 11.973 -3.091 1.00 87.81 134 LEU A CA 1
ATOM 1047 C C . LEU A 1 134 ? 5.894 10.808 -4.064 1.00 87.81 134 LEU A C 1
ATOM 1049 O O . LEU A 1 134 ? 6.593 10.713 -5.071 1.00 87.81 134 LEU A O 1
ATOM 1053 N N . ALA A 1 135 ? 4.877 9.974 -3.828 1.00 87.81 135 ALA A N 1
ATOM 1054 C CA . ALA A 1 135 ? 4.505 8.888 -4.739 1.00 87.81 135 ALA A CA 1
ATOM 1055 C C . ALA A 1 135 ? 4.068 9.409 -6.124 1.00 87.81 135 ALA A C 1
ATOM 1057 O O . ALA A 1 135 ? 4.459 8.854 -7.157 1.00 87.81 135 ALA A O 1
ATOM 1058 N N . VAL A 1 136 ? 3.300 10.504 -6.158 1.00 91.88 136 VAL A N 1
ATOM 1059 C CA . VAL A 1 136 ? 2.902 11.184 -7.401 1.00 91.88 136 VAL A CA 1
ATOM 1060 C C . VAL A 1 136 ? 4.119 11.760 -8.113 1.00 91.88 136 VAL A C 1
ATOM 1062 O O . VAL A 1 136 ? 4.310 11.500 -9.300 1.00 91.88 136 VAL A O 1
ATOM 1065 N N . TRP A 1 137 ? 4.968 12.499 -7.395 1.00 90.44 137 TRP A N 1
ATOM 1066 C CA . TRP A 1 137 ? 6.195 13.069 -7.946 1.00 90.44 137 TRP A CA 1
ATOM 1067 C C . TRP A 1 137 ? 7.092 11.989 -8.560 1.00 90.44 137 TRP A C 1
ATOM 1069 O O . TRP A 1 137 ? 7.516 12.122 -9.708 1.00 90.44 137 TRP A O 1
ATOM 1079 N N . LEU A 1 138 ? 7.313 10.889 -7.836 1.00 86.44 138 LEU A N 1
ATOM 1080 C CA . LEU A 1 138 ? 8.126 9.766 -8.293 1.00 86.44 138 LEU A CA 1
ATOM 1081 C C . LEU A 1 138 ? 7.547 9.133 -9.564 1.00 86.44 138 LEU A C 1
ATOM 1083 O O . LEU A 1 138 ? 8.275 8.898 -10.526 1.00 86.44 138 LEU A O 1
ATOM 1087 N N . THR A 1 139 ? 6.228 8.930 -9.601 1.00 89.69 139 THR A N 1
ATOM 1088 C CA . THR A 1 139 ? 5.546 8.395 -10.788 1.00 89.69 139 THR A CA 1
ATOM 1089 C C . THR A 1 139 ? 5.725 9.305 -12.001 1.00 89.69 139 THR A C 1
ATOM 1091 O O . THR A 1 139 ? 6.030 8.828 -13.095 1.00 89.69 139 THR A O 1
ATOM 1094 N N . VAL A 1 140 ? 5.565 10.621 -11.825 1.00 90.00 140 VAL A N 1
ATOM 1095 C CA . VAL A 1 140 ? 5.752 11.596 -12.908 1.00 90.00 140 VAL A CA 1
ATOM 1096 C C . VAL A 1 140 ? 7.191 11.556 -13.418 1.00 90.00 140 VAL A C 1
ATOM 1098 O O . VAL A 1 140 ? 7.396 11.493 -14.628 1.00 90.00 140 VAL A O 1
ATOM 1101 N N . ARG A 1 141 ? 8.188 11.521 -12.523 1.00 88.12 141 ARG A N 1
ATOM 1102 C CA . ARG A 1 141 ? 9.607 11.444 -12.911 1.00 88.12 141 ARG A CA 1
ATOM 1103 C C . ARG A 1 141 ? 9.910 10.191 -13.733 1.00 88.12 141 ARG A C 1
ATOM 1105 O O . ARG A 1 141 ? 10.491 10.330 -14.802 1.00 88.12 141 ARG A O 1
ATOM 1112 N N . LEU A 1 142 ? 9.441 9.020 -13.293 1.00 85.31 142 LEU A N 1
ATOM 1113 C CA . LEU A 1 142 ? 9.617 7.746 -14.008 1.00 85.31 142 LEU A CA 1
ATOM 1114 C C . LEU A 1 142 ? 8.854 7.679 -15.342 1.00 85.31 142 LEU A C 1
ATOM 1116 O O . LEU A 1 142 ? 9.223 6.928 -16.241 1.00 85.31 142 LEU A O 1
ATOM 1120 N N . THR A 1 143 ? 7.764 8.439 -15.476 1.00 87.50 143 THR A N 1
ATOM 1121 C CA . THR A 1 143 ? 6.957 8.463 -16.707 1.00 87.50 143 THR A CA 1
ATOM 1122 C C . THR A 1 143 ? 7.535 9.412 -17.758 1.00 87.50 143 THR A C 1
ATOM 1124 O O . THR A 1 143 ? 7.430 9.120 -18.953 1.00 87.50 143 THR A O 1
ATOM 1127 N N . VAL A 1 144 ? 8.131 10.530 -17.321 1.00 88.25 144 VAL A N 1
ATOM 1128 C CA . VAL A 1 144 ? 8.777 11.531 -18.185 1.00 88.25 144 VAL A CA 1
ATOM 1129 C C . VAL A 1 144 ? 10.156 11.056 -18.639 1.00 88.25 144 VAL A C 1
ATOM 1131 O O . VAL A 1 144 ? 10.442 11.106 -19.832 1.00 88.25 144 VAL A O 1
ATOM 1134 N N . ASP A 1 145 ? 10.989 10.574 -17.715 1.00 84.62 145 ASP A N 1
ATOM 1135 C CA . ASP A 1 145 ? 12.276 9.961 -18.040 1.00 84.62 145 ASP A CA 1
ATOM 1136 C C . ASP A 1 145 ? 12.152 8.442 -17.941 1.00 84.62 145 ASP A C 1
ATOM 1138 O O . ASP A 1 145 ? 12.142 7.852 -16.860 1.00 84.62 145 ASP A O 1
ATOM 1142 N N . ARG A 1 146 ? 12.017 7.819 -19.111 1.00 83.31 146 ARG A N 1
ATOM 1143 C CA . ARG A 1 146 ? 11.834 6.374 -19.240 1.00 83.31 146 ARG A CA 1
ATOM 1144 C C . ARG A 1 146 ? 13.147 5.617 -19.356 1.00 83.31 146 ARG A C 1
ATOM 1146 O O . ARG A 1 146 ? 13.118 4.423 -19.629 1.00 83.31 146 ARG A O 1
ATOM 1153 N N . SER A 1 147 ? 14.292 6.270 -19.196 1.00 82.75 147 SER A N 1
ATOM 1154 C CA . SER A 1 147 ? 15.565 5.563 -19.165 1.00 82.75 147 SER A CA 1
ATOM 1155 C C . SER A 1 147 ? 15.664 4.725 -17.894 1.00 82.75 147 SER A C 1
ATOM 1157 O O . SER A 1 147 ? 15.396 5.216 -16.800 1.00 82.75 147 SER A O 1
ATOM 1159 N N . VAL A 1 148 ? 16.110 3.471 -17.995 1.00 75.88 148 VAL A N 1
ATOM 1160 C CA . VAL A 1 148 ? 16.406 2.662 -16.795 1.00 75.88 148 VAL A CA 1
ATOM 1161 C C . VAL A 1 148 ? 17.540 3.290 -15.968 1.00 75.88 148 VAL A C 1
ATOM 1163 O O . VAL A 1 148 ? 17.563 3.137 -14.751 1.00 75.88 148 VAL A O 1
ATOM 1166 N N . ALA A 1 149 ? 18.410 4.104 -16.578 1.00 77.50 149 ALA A N 1
ATOM 1167 C CA . ALA A 1 149 ? 19.434 4.867 -15.856 1.00 77.50 149 ALA A CA 1
ATOM 1168 C C . ALA A 1 149 ? 18.842 5.889 -14.866 1.00 77.50 149 ALA A C 1
ATOM 1170 O O . ALA A 1 149 ? 19.525 6.334 -13.944 1.00 77.50 149 ALA A O 1
ATOM 1171 N N . VAL A 1 150 ? 17.561 6.253 -15.006 1.00 77.50 150 VAL A N 1
ATOM 1172 C CA . VAL A 1 150 ? 16.915 7.165 -14.061 1.00 77.50 150 VAL A CA 1
ATOM 1173 C C . VAL A 1 150 ? 16.879 6.569 -12.647 1.00 77.50 150 VAL A C 1
ATOM 1175 O O . VAL A 1 150 ? 16.916 7.324 -11.673 1.00 77.50 150 VAL A O 1
ATOM 1178 N N . PHE A 1 151 ? 16.885 5.236 -12.504 1.00 72.62 151 PHE A N 1
ATOM 1179 C CA . PHE A 1 151 ? 16.913 4.571 -11.199 1.00 72.62 151 PHE A CA 1
ATOM 1180 C C . PHE A 1 151 ? 18.180 4.888 -10.393 1.00 72.62 151 PHE A C 1
ATOM 1182 O O . PHE A 1 151 ? 18.073 5.037 -9.175 1.00 72.62 151 PHE A O 1
ATOM 1189 N N . ASP A 1 152 ? 19.324 5.121 -11.045 1.00 71.75 152 ASP A N 1
ATOM 1190 C CA . ASP A 1 152 ? 20.567 5.527 -10.370 1.00 71.75 152 ASP A CA 1
ATOM 1191 C C . ASP A 1 152 ? 20.440 6.917 -9.730 1.00 71.75 152 ASP A C 1
ATOM 1193 O O . ASP A 1 152 ? 20.999 7.192 -8.668 1.00 71.75 152 ASP A O 1
ATOM 1197 N N . THR A 1 153 ? 19.654 7.798 -10.354 1.00 74.00 153 THR A N 1
ATOM 1198 C CA . THR A 1 153 ? 19.413 9.160 -9.852 1.00 74.00 153 THR A CA 1
ATOM 1199 C C . THR A 1 153 ? 18.294 9.215 -8.814 1.00 74.00 153 THR A C 1
ATOM 1201 O O . THR A 1 153 ? 18.332 10.022 -7.885 1.00 74.00 153 THR A O 1
ATOM 1204 N N . ILE A 1 154 ? 17.288 8.350 -8.959 1.00 71.69 154 ILE A N 1
ATOM 1205 C CA . ILE A 1 154 ? 16.078 8.355 -8.139 1.00 71.69 154 ILE A CA 1
ATOM 1206 C C . ILE A 1 154 ? 16.261 7.555 -6.858 1.00 71.69 154 ILE A C 1
ATOM 1208 O O . ILE A 1 154 ? 15.708 7.931 -5.825 1.00 71.69 154 ILE A O 1
ATOM 1212 N N . GLY A 1 155 ? 17.013 6.463 -6.872 1.00 68.88 155 GLY A N 1
ATOM 1213 C CA . GLY A 1 155 ? 17.075 5.582 -5.717 1.00 68.88 155 GLY A CA 1
ATOM 1214 C C . GLY A 1 155 ? 17.580 6.235 -4.415 1.00 68.88 155 GLY A C 1
ATOM 1215 O O . GLY A 1 155 ? 16.958 6.000 -3.375 1.00 68.88 155 GLY A O 1
ATOM 1216 N N . PRO A 1 156 ? 18.562 7.164 -4.430 1.00 71.44 156 PRO A N 1
ATOM 1217 C CA . PRO A 1 156 ? 18.899 7.972 -3.252 1.00 71.44 156 PRO A CA 1
ATOM 1218 C C . PRO A 1 156 ? 17.730 8.818 -2.715 1.00 71.44 156 PRO A C 1
ATOM 1220 O O . PRO A 1 156 ? 17.652 9.061 -1.514 1.00 71.44 156 PRO A O 1
ATOM 1223 N N . THR A 1 157 ? 16.797 9.241 -3.577 1.00 68.31 157 THR A N 1
ATOM 1224 C CA . THR A 1 157 ? 15.577 9.979 -3.186 1.00 68.31 157 THR A CA 1
ATOM 1225 C C . THR A 1 157 ? 14.419 9.065 -2.766 1.00 68.31 157 THR A C 1
ATOM 1227 O O . THR A 1 157 ? 13.574 9.469 -1.966 1.00 68.31 157 THR A O 1
ATOM 1230 N N . ALA A 1 158 ? 14.402 7.813 -3.231 1.00 68.12 158 ALA A N 1
ATOM 1231 C CA . ALA A 1 158 ? 13.391 6.825 -2.863 1.00 68.12 158 ALA A CA 1
ATOM 1232 C C . ALA A 1 158 ? 13.566 6.319 -1.417 1.00 68.12 158 ALA A C 1
ATOM 1234 O O . ALA A 1 158 ? 12.578 6.059 -0.729 1.00 68.12 158 ALA A O 1
ATOM 1235 N N . ILE A 1 159 ? 14.806 6.233 -0.919 1.00 71.00 159 ILE A N 1
ATOM 1236 C CA . ILE A 1 159 ? 15.105 5.778 0.452 1.00 71.00 159 ILE A CA 1
ATOM 1237 C C . ILE A 1 159 ? 14.454 6.682 1.525 1.00 71.00 159 ILE A C 1
ATOM 1239 O O . ILE A 1 159 ? 13.743 6.149 2.386 1.00 71.00 159 ILE A O 1
ATOM 1243 N N . PRO A 1 160 ? 14.616 8.024 1.503 1.00 71.56 160 PRO A N 1
ATOM 1244 C CA . PRO A 1 160 ? 13.902 8.912 2.420 1.00 71.56 160 PRO A CA 1
ATOM 1245 C C . PRO A 1 160 ? 12.381 8.774 2.328 1.00 71.56 160 PRO A C 1
ATOM 1247 O O . PRO A 1 160 ? 11.711 8.757 3.358 1.00 71.56 160 PRO A O 1
ATOM 1250 N N . MET A 1 161 ? 11.833 8.618 1.117 1.00 71.94 161 MET A N 1
ATOM 1251 C CA . MET A 1 161 ? 10.391 8.465 0.903 1.00 71.94 161 MET A CA 1
ATOM 1252 C C . MET A 1 161 ? 9.842 7.223 1.619 1.00 71.94 161 MET A C 1
ATOM 1254 O O . MET A 1 161 ? 8.897 7.325 2.401 1.00 71.94 161 MET A O 1
ATOM 1258 N N . PHE A 1 162 ? 10.463 6.057 1.415 1.00 72.75 162 PHE A N 1
ATOM 1259 C CA . PHE A 1 162 ? 10.047 4.828 2.099 1.00 72.75 162 PHE A CA 1
ATOM 1260 C C . PHE A 1 162 ? 10.245 4.907 3.615 1.00 72.75 162 PHE A C 1
ATOM 1262 O O . PHE A 1 162 ? 9.428 4.378 4.367 1.00 72.75 162 PHE A O 1
ATOM 1269 N N . SER A 1 163 ? 11.283 5.613 4.068 1.00 76.94 163 SER A N 1
ATOM 1270 C CA . SER A 1 163 ? 11.572 5.794 5.494 1.00 76.94 163 SER A CA 1
ATOM 1271 C C . SER A 1 163 ? 10.513 6.654 6.193 1.00 76.94 163 SER A C 1
ATOM 1273 O O . SER A 1 163 ? 10.071 6.312 7.289 1.00 76.94 163 SER A O 1
ATOM 1275 N N . ILE A 1 164 ? 10.055 7.737 5.552 1.00 78.69 164 ILE A N 1
ATOM 1276 C CA . ILE A 1 164 ? 8.966 8.588 6.062 1.00 78.69 164 ILE A CA 1
ATOM 1277 C C . ILE A 1 164 ? 7.649 7.802 6.101 1.00 78.69 164 ILE A C 1
ATOM 1279 O O . ILE A 1 164 ? 6.919 7.878 7.089 1.00 78.69 164 ILE A O 1
ATOM 1283 N N . GLY A 1 165 ? 7.357 7.016 5.059 1.00 79.81 165 GLY A N 1
ATOM 1284 C CA . GLY A 1 165 ? 6.208 6.106 5.020 1.00 79.81 165 GLY A CA 1
ATOM 1285 C C . GLY A 1 165 ? 6.201 5.104 6.174 1.00 79.81 165 GLY A C 1
ATOM 1286 O O . GLY A 1 165 ? 5.234 5.042 6.933 1.00 79.81 165 GLY A O 1
ATOM 1287 N N . ALA A 1 166 ? 7.306 4.380 6.358 1.00 79.25 166 ALA A N 1
ATOM 1288 C CA . ALA A 1 166 ? 7.451 3.411 7.440 1.00 79.25 166 ALA A CA 1
ATOM 1289 C C . ALA A 1 166 ? 7.360 4.072 8.827 1.00 79.25 166 ALA A C 1
ATOM 1291 O O . ALA A 1 166 ? 6.678 3.565 9.717 1.00 79.25 166 ALA A O 1
ATOM 1292 N N . GLY A 1 167 ? 7.993 5.235 9.013 1.00 84.25 167 GLY A N 1
ATOM 1293 C CA . GLY A 1 167 ? 7.913 5.992 10.263 1.00 84.25 167 GLY A CA 1
ATOM 1294 C C . GLY A 1 167 ? 6.483 6.420 10.604 1.00 84.25 167 GLY A C 1
ATOM 1295 O O . GLY A 1 167 ? 6.058 6.296 11.754 1.00 84.25 167 GLY A O 1
ATOM 1296 N N . LEU A 1 168 ? 5.716 6.865 9.604 1.00 87.06 168 LEU A N 1
ATOM 1297 C CA . LEU A 1 168 ? 4.309 7.224 9.774 1.00 87.06 168 LEU A CA 1
ATOM 1298 C C . LEU A 1 168 ? 3.459 6.016 10.185 1.00 87.06 168 LEU A C 1
ATOM 1300 O O . LEU A 1 168 ? 2.650 6.128 11.105 1.00 87.06 168 LEU A O 1
ATOM 1304 N N . ASP A 1 169 ? 3.663 4.860 9.557 1.00 84.00 169 ASP A N 1
ATOM 1305 C CA . ASP A 1 169 ? 2.951 3.632 9.916 1.00 84.00 169 ASP A CA 1
ATOM 1306 C C . ASP A 1 169 ? 3.221 3.203 11.353 1.00 84.00 169 ASP A C 1
ATOM 1308 O O . ASP A 1 169 ? 2.287 2.882 12.091 1.00 84.00 169 ASP A O 1
ATOM 1312 N N . VAL A 1 170 ? 4.492 3.221 11.761 1.00 85.44 170 VAL A N 1
ATOM 1313 C CA . VAL A 1 170 ? 4.899 2.894 13.129 1.00 85.44 170 VAL A CA 1
ATOM 1314 C C . VAL A 1 170 ? 4.265 3.876 14.113 1.00 85.44 170 VAL A C 1
ATOM 1316 O O . VAL A 1 170 ? 3.712 3.451 15.127 1.00 85.44 170 VAL A O 1
ATOM 1319 N N . ALA A 1 171 ? 4.261 5.175 13.800 1.00 90.06 171 ALA A N 1
ATOM 1320 C CA . ALA A 1 171 ? 3.620 6.186 14.635 1.00 90.06 171 ALA A CA 1
ATOM 1321 C C . ALA A 1 171 ? 2.105 5.952 14.765 1.00 90.06 171 ALA A C 1
ATOM 1323 O O . ALA A 1 171 ? 1.580 5.937 15.880 1.00 90.06 171 ALA A O 1
ATOM 1324 N N . ILE A 1 172 ? 1.398 5.709 13.654 1.00 88.75 172 ILE A N 1
ATOM 1325 C CA . ILE A 1 172 ? -0.040 5.400 13.657 1.00 88.75 172 ILE A CA 1
ATOM 1326 C C . ILE A 1 172 ? -0.311 4.137 14.481 1.00 88.75 172 ILE A C 1
ATOM 1328 O O . ILE A 1 172 ? -1.247 4.125 15.281 1.00 88.75 172 ILE A O 1
ATOM 1332 N N . ALA A 1 173 ? 0.509 3.096 14.328 1.00 86.25 173 ALA A N 1
ATOM 1333 C CA . ALA A 1 173 ? 0.375 1.850 15.072 1.00 86.25 173 ALA A CA 1
ATOM 1334 C C . ALA A 1 173 ? 0.544 2.070 16.579 1.00 86.25 173 ALA A C 1
ATOM 1336 O O . ALA A 1 173 ? -0.335 1.688 17.350 1.00 86.25 173 ALA A O 1
ATOM 1337 N N . ILE A 1 174 ? 1.625 2.735 17.001 1.00 88.69 174 ILE A N 1
ATOM 1338 C CA . ILE A 1 174 ? 1.903 3.036 18.413 1.00 88.69 174 ILE A CA 1
ATOM 1339 C C . ILE A 1 174 ? 0.761 3.852 19.019 1.00 88.69 174 ILE A C 1
ATOM 1341 O O . ILE A 1 174 ? 0.254 3.501 20.084 1.00 88.69 174 ILE A O 1
ATOM 1345 N N . LEU A 1 175 ? 0.309 4.904 18.331 1.00 90.50 175 LEU A N 1
ATOM 1346 C CA . LEU A 1 175 ? -0.783 5.755 18.804 1.00 90.50 175 LEU A CA 1
ATOM 1347 C C . LEU A 1 175 ? -2.103 4.989 18.892 1.00 90.50 175 LEU A C 1
ATOM 1349 O O . LEU A 1 175 ? -2.818 5.111 19.887 1.00 90.50 175 LEU A O 1
ATOM 1353 N N . MET A 1 176 ? -2.419 4.166 17.889 1.00 86.69 176 MET A N 1
ATOM 1354 C CA . MET A 1 176 ? -3.592 3.295 17.924 1.00 86.69 176 MET A CA 1
ATOM 1355 C C . MET A 1 176 ? -3.546 2.362 19.129 1.00 86.69 176 MET A C 1
ATOM 1357 O O . MET A 1 176 ? -4.540 2.268 19.843 1.00 86.69 176 MET A O 1
ATOM 1361 N N . VAL A 1 177 ? -2.409 1.705 19.384 1.00 86.31 177 VAL A N 1
ATOM 1362 C CA . VAL A 1 177 ? -2.238 0.813 20.539 1.00 86.31 177 VAL A CA 1
ATOM 1363 C C . VAL A 1 177 ? -2.394 1.575 21.849 1.00 86.31 177 VAL A C 1
ATOM 1365 O O . VAL A 1 177 ? -3.169 1.148 22.702 1.00 86.31 177 VAL A O 1
ATOM 1368 N N . TYR A 1 178 ? -1.719 2.713 21.989 1.00 89.50 178 TYR A N 1
ATOM 1369 C CA . TYR A 1 178 ? -1.771 3.551 23.183 1.00 89.50 178 TYR A CA 1
ATOM 1370 C C . TYR A 1 178 ? -3.202 3.993 23.516 1.00 89.50 178 TYR A C 1
ATOM 1372 O O . TYR A 1 178 ? -3.692 3.749 24.620 1.00 89.50 178 TYR A O 1
ATOM 1380 N N . TYR A 1 179 ? -3.913 4.586 22.554 1.00 86.19 179 TYR A N 1
ATOM 1381 C CA . TYR A 1 179 ? -5.269 5.081 22.794 1.00 86.19 179 TYR A CA 1
ATOM 1382 C C . TYR A 1 179 ? -6.291 3.955 22.973 1.00 86.19 179 TYR A C 1
ATOM 1384 O O . TYR A 1 179 ? -7.221 4.092 23.767 1.00 86.19 179 TYR A O 1
ATOM 1392 N N . LEU A 1 180 ? -6.108 2.818 22.297 1.00 82.25 180 LEU A N 1
ATOM 1393 C CA . LEU A 1 180 ? -6.928 1.629 22.524 1.00 82.25 180 LEU A CA 1
ATOM 1394 C C . LEU A 1 180 ? -6.728 1.064 23.936 1.00 82.25 180 LEU A C 1
ATOM 1396 O O . LEU A 1 180 ? -7.706 0.682 24.575 1.00 82.25 180 LEU A O 1
ATOM 1400 N N . GLN A 1 181 ? -5.493 1.042 24.446 1.00 83.62 181 GLN A N 1
ATOM 1401 C CA . GLN A 1 181 ? -5.206 0.611 25.817 1.00 83.62 181 GLN A CA 1
ATOM 1402 C C . GLN A 1 181 ? -5.809 1.555 26.861 1.00 83.62 181 GLN A C 1
ATOM 1404 O O . GLN A 1 181 ? -6.369 1.075 27.843 1.00 83.62 181 GLN A O 1
ATOM 1409 N N . GLN A 1 182 ? -5.762 2.872 26.637 1.00 82.88 182 GLN A N 1
ATOM 1410 C CA . GLN A 1 182 ? -6.419 3.843 27.521 1.00 82.88 182 GLN A CA 1
ATOM 1411 C C . GLN A 1 182 ? -7.946 3.757 27.491 1.00 82.88 182 GLN A C 1
ATOM 1413 O O . GLN A 1 182 ? -8.596 4.048 28.489 1.00 82.88 182 GLN A O 1
ATOM 1418 N N . GLY A 1 183 ? -8.523 3.356 26.357 1.00 74.62 183 GLY A N 1
ATOM 1419 C CA . GLY A 1 183 ? -9.962 3.151 26.203 1.00 74.62 183 GLY A CA 1
ATOM 1420 C C . GLY A 1 183 ? -10.488 1.856 26.827 1.00 74.62 183 GLY A C 1
ATOM 1421 O O . GLY A 1 183 ? -11.667 1.545 26.645 1.00 74.62 183 GLY A O 1
ATOM 1422 N N . ARG A 1 184 ? -9.645 1.079 27.523 1.00 79.38 184 ARG A N 1
ATOM 1423 C CA . ARG A 1 184 ? -10.090 -0.115 28.246 1.00 79.38 184 ARG A CA 1
ATOM 1424 C C . ARG A 1 184 ? -11.064 0.267 29.348 1.00 79.38 184 ARG A C 1
ATOM 1426 O O . ARG A 1 184 ? -10.875 1.233 30.079 1.00 79.38 184 ARG A O 1
ATOM 1433 N N . THR A 1 185 ? -12.124 -0.520 29.441 1.00 76.56 185 THR A N 1
ATOM 1434 C CA . THR A 1 185 ? -13.271 -0.223 30.310 1.00 76.56 185 THR A CA 1
ATOM 1435 C C . THR A 1 185 ? -13.265 -1.060 31.585 1.00 76.56 185 THR A C 1
ATOM 1437 O O . THR A 1 185 ? -14.097 -0.836 32.456 1.00 76.56 185 THR A O 1
ATOM 1440 N N . GLY A 1 186 ? -12.364 -2.048 31.689 1.00 72.56 186 GLY A N 1
ATOM 1441 C CA . GLY A 1 186 ? -12.342 -3.035 32.771 1.00 72.56 186 GLY A CA 1
ATOM 1442 C C . GLY A 1 186 ? -13.309 -4.203 32.549 1.00 72.56 186 GLY A C 1
ATOM 1443 O O . GLY A 1 186 ? -13.225 -5.221 33.234 1.00 72.56 186 GLY A O 1
ATOM 1444 N N . PHE A 1 187 ? -14.200 -4.114 31.556 1.00 76.38 187 PHE A N 1
ATOM 1445 C CA . PHE A 1 187 ? -15.042 -5.233 31.149 1.00 76.38 187 PHE A CA 1
ATOM 1446 C C . PHE A 1 187 ? -14.250 -6.188 30.252 1.00 76.38 187 PHE A C 1
ATOM 1448 O O . PHE A 1 187 ? -13.913 -5.847 29.115 1.00 76.38 187 PHE A O 1
ATOM 1455 N N . ALA A 1 188 ? -14.042 -7.425 30.723 1.00 72.44 188 ALA A N 1
ATOM 1456 C CA . ALA A 1 188 ? -13.277 -8.471 30.025 1.00 72.44 188 ALA A CA 1
ATOM 1457 C C . ALA A 1 188 ? -13.672 -8.641 28.544 1.00 72.44 188 ALA A C 1
ATOM 1459 O O . ALA A 1 188 ? -12.839 -8.906 27.678 1.00 72.44 188 ALA A O 1
ATOM 1460 N N . ARG A 1 189 ? -14.958 -8.437 28.244 1.00 66.00 189 ARG A N 1
ATOM 1461 C CA . ARG A 1 189 ? -15.551 -8.541 26.909 1.00 66.00 189 ARG A CA 1
ATOM 1462 C C . ARG A 1 189 ? -15.082 -7.433 25.958 1.00 66.00 189 ARG A C 1
ATOM 1464 O O . ARG A 1 189 ? -14.685 -7.732 24.836 1.00 66.00 189 ARG A O 1
ATOM 1471 N N . THR A 1 190 ? -15.100 -6.177 26.403 1.00 71.44 190 THR A N 1
ATOM 1472 C CA . THR A 1 190 ? -14.646 -5.012 25.623 1.00 71.44 190 THR A CA 1
ATOM 1473 C C . THR A 1 190 ? -13.124 -5.007 25.507 1.00 71.44 190 THR A C 1
ATOM 1475 O O . THR A 1 190 ? -12.575 -4.781 24.430 1.00 71.44 190 THR A O 1
ATOM 1478 N N . ASP A 1 191 ? -12.427 -5.354 26.584 1.00 76.31 191 ASP A N 1
ATOM 1479 C CA . ASP A 1 191 ? -10.966 -5.342 26.620 1.00 76.31 191 ASP A CA 1
ATOM 1480 C C . ASP A 1 191 ? -10.355 -6.462 25.752 1.00 76.31 191 ASP A C 1
ATOM 1482 O O . ASP A 1 191 ? -9.283 -6.283 25.160 1.00 76.31 191 ASP A O 1
ATOM 1486 N N . PHE A 1 192 ? -11.057 -7.588 25.569 1.00 73.94 192 PHE A N 1
ATOM 1487 C CA . PHE A 1 192 ? -10.692 -8.616 24.586 1.00 73.94 192 PHE A CA 1
ATOM 1488 C C . PHE A 1 192 ? -10.735 -8.086 23.142 1.00 73.94 192 PHE A C 1
ATOM 1490 O O . PHE A 1 192 ? -9.831 -8.367 22.352 1.00 73.94 192 PHE A O 1
ATOM 1497 N N . VAL A 1 193 ? -11.742 -7.275 22.796 1.00 70.56 193 VAL A N 1
ATOM 1498 C CA . VAL A 1 193 ? -11.869 -6.647 21.464 1.00 70.56 193 VAL A CA 1
ATOM 1499 C C . VAL A 1 193 ? -10.711 -5.717 21.198 1.00 70.56 193 VAL A C 1
ATOM 1501 O O . VAL A 1 193 ? -10.053 -5.815 20.165 1.00 70.56 193 VAL A O 1
ATOM 1504 N N . VAL A 1 194 ? -10.461 -4.836 22.162 1.00 75.06 194 VAL A N 1
ATOM 1505 C CA . VAL A 1 194 ? -9.339 -3.905 22.148 1.00 75.06 194 VAL A CA 1
ATOM 1506 C C . VAL A 1 194 ? -8.041 -4.672 21.892 1.00 75.06 194 VAL A C 1
ATOM 1508 O O . VAL A 1 194 ? -7.287 -4.324 20.989 1.00 75.06 194 VAL A O 1
ATOM 1511 N N . THR A 1 195 ? -7.831 -5.784 22.600 1.00 77.00 195 THR A N 1
ATOM 1512 C CA . THR A 1 195 ? -6.641 -6.634 22.450 1.00 77.0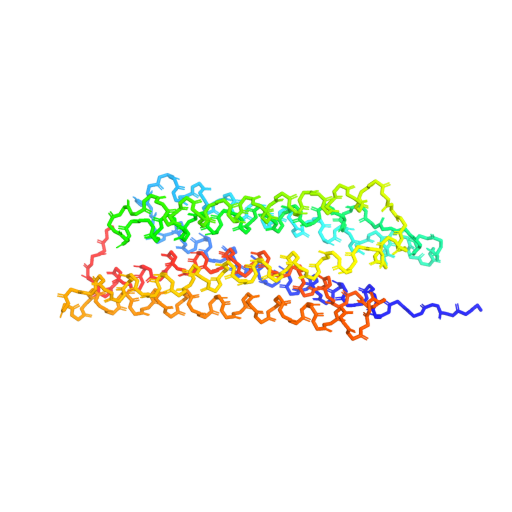0 195 THR A CA 1
ATOM 1513 C C . THR A 1 195 ? -6.526 -7.257 21.059 1.00 77.00 195 THR A C 1
ATOM 1515 O O . THR A 1 195 ? -5.447 -7.247 20.474 1.00 77.00 195 THR A O 1
ATOM 1518 N N . ARG A 1 196 ? -7.622 -7.765 20.485 1.00 75.31 196 ARG A N 1
ATOM 1519 C CA . ARG A 1 196 ? -7.606 -8.334 19.128 1.00 75.31 196 ARG A CA 1
ATOM 1520 C C . ARG A 1 196 ? -7.330 -7.284 18.061 1.00 75.31 196 ARG A C 1
ATOM 1522 O O . ARG A 1 196 ? -6.528 -7.533 17.170 1.00 75.31 196 ARG A O 1
ATOM 1529 N N . ILE A 1 197 ? -7.945 -6.111 18.168 1.00 74.88 197 ILE A N 1
ATOM 1530 C CA . ILE A 1 197 ? -7.687 -4.998 17.249 1.00 74.88 197 ILE A CA 1
ATOM 1531 C C . ILE A 1 197 ? -6.218 -4.575 17.336 1.00 74.88 197 ILE A C 1
ATOM 1533 O O . ILE A 1 197 ? -5.585 -4.410 16.299 1.00 74.88 197 ILE A O 1
ATOM 1537 N N . ILE A 1 198 ? -5.669 -4.462 18.550 1.00 75.75 198 ILE A N 1
ATOM 1538 C CA . ILE A 1 198 ? -4.242 -4.191 18.771 1.00 75.75 198 ILE A CA 1
ATOM 1539 C C . ILE A 1 198 ? -3.379 -5.244 18.069 1.00 75.75 198 ILE A C 1
ATOM 1541 O O . ILE A 1 198 ? -2.478 -4.875 17.328 1.00 75.75 198 ILE A O 1
ATOM 1545 N N . GLN A 1 199 ? -3.674 -6.536 18.236 1.00 76.44 199 GLN A N 1
ATOM 1546 C CA . GLN A 1 199 ? -2.913 -7.608 17.586 1.00 76.44 199 GLN A CA 1
ATOM 1547 C C . GLN A 1 199 ? -2.924 -7.496 16.056 1.00 76.44 199 GLN A C 1
ATOM 1549 O O . GLN A 1 199 ? -1.869 -7.620 15.441 1.00 76.44 199 GLN A O 1
ATOM 1554 N N . TYR A 1 200 ? -4.081 -7.228 15.440 1.00 73.31 200 TYR A N 1
ATOM 1555 C CA . TYR A 1 200 ? -4.169 -7.069 13.984 1.00 73.31 200 TYR A CA 1
ATOM 1556 C C . TYR A 1 200 ? -3.422 -5.831 13.487 1.00 73.31 200 TYR A C 1
ATOM 1558 O O . TYR A 1 200 ? -2.674 -5.927 12.515 1.00 73.31 200 TYR A O 1
ATOM 1566 N N . VAL A 1 201 ? -3.580 -4.689 14.166 1.00 72.69 201 VAL A N 1
ATOM 1567 C CA . VAL A 1 201 ? -2.871 -3.447 13.824 1.00 72.69 201 VAL A CA 1
ATOM 1568 C C . VAL A 1 201 ? -1.362 -3.654 13.936 1.00 72.69 201 VAL A C 1
ATOM 1570 O O . VAL A 1 201 ? -0.644 -3.388 12.982 1.00 72.69 201 VAL A O 1
ATOM 1573 N N . VAL A 1 202 ? -0.883 -4.211 15.051 1.00 74.88 202 VAL A N 1
ATOM 1574 C CA . VAL A 1 202 ? 0.548 -4.457 15.279 1.00 74.88 202 VAL A CA 1
ATOM 1575 C C . VAL A 1 202 ? 1.107 -5.454 14.270 1.00 74.88 202 VAL A C 1
ATOM 1577 O O . VAL A 1 202 ? 2.112 -5.164 13.632 1.00 74.88 202 VAL A O 1
ATOM 1580 N N . SER A 1 203 ? 0.449 -6.600 14.071 1.00 72.81 203 SER A N 1
ATOM 1581 C CA . SER A 1 203 ? 0.902 -7.610 13.105 1.00 72.81 203 SER A CA 1
ATOM 1582 C C . SER A 1 203 ? 1.008 -7.036 11.695 1.00 72.81 203 SER A C 1
ATOM 1584 O O . SER A 1 203 ? 1.928 -7.379 10.959 1.00 72.81 203 SER A O 1
ATOM 1586 N N . THR A 1 204 ? 0.082 -6.154 11.328 1.00 73.69 204 THR A N 1
ATOM 1587 C CA . THR A 1 204 ? 0.092 -5.493 10.026 1.00 73.69 204 THR A CA 1
ATOM 1588 C C . THR A 1 204 ? 1.221 -4.491 9.920 1.00 73.69 204 THR A C 1
ATOM 1590 O O . THR A 1 204 ? 1.984 -4.549 8.966 1.00 73.69 204 THR A O 1
ATOM 1593 N N . SER A 1 205 ? 1.315 -3.554 10.864 1.00 75.94 205 SER A N 1
ATOM 1594 C CA . SER A 1 205 ? 2.304 -2.481 10.800 1.00 75.94 205 SER A CA 1
ATOM 1595 C C . SER A 1 205 ? 3.722 -3.035 10.879 1.00 75.94 205 SER A C 1
ATOM 1597 O O . SER A 1 205 ? 4.626 -2.492 10.257 1.00 75.94 205 SER A O 1
ATOM 1599 N N . LEU A 1 206 ? 3.922 -4.157 11.577 1.00 76.44 206 LEU A N 1
ATOM 1600 C CA . LEU A 1 206 ? 5.171 -4.909 11.526 1.00 76.44 206 LEU A CA 1
ATOM 1601 C C . LEU A 1 206 ? 5.403 -5.519 10.142 1.00 76.44 206 LEU A C 1
ATOM 1603 O O . LEU A 1 206 ? 6.495 -5.373 9.607 1.00 76.44 206 LEU A O 1
ATOM 1607 N N . ALA A 1 207 ? 4.398 -6.154 9.533 1.00 79.19 207 ALA A N 1
ATOM 1608 C CA . ALA A 1 207 ? 4.529 -6.719 8.191 1.00 79.19 207 ALA A CA 1
ATOM 1609 C C . ALA A 1 207 ? 4.835 -5.647 7.128 1.00 79.19 207 ALA A C 1
ATOM 1611 O O . ALA A 1 207 ? 5.739 -5.846 6.318 1.00 79.19 207 ALA A O 1
ATOM 1612 N N . THR A 1 208 ? 4.151 -4.496 7.145 1.00 80.19 208 THR A N 1
ATOM 1613 C CA . THR A 1 208 ? 4.434 -3.385 6.217 1.00 80.19 208 THR A CA 1
ATOM 1614 C C . THR A 1 208 ? 5.820 -2.795 6.460 1.00 80.19 208 THR A C 1
ATOM 1616 O O . THR A 1 208 ? 6.542 -2.544 5.499 1.00 80.19 208 THR A O 1
ATOM 1619 N N . SER A 1 209 ? 6.233 -2.657 7.724 1.00 79.12 209 SER A N 1
ATOM 1620 C CA . SER A 1 209 ? 7.569 -2.165 8.090 1.00 79.12 209 SER A CA 1
ATOM 1621 C C . SER A 1 209 ? 8.680 -3.125 7.663 1.00 79.12 209 SER A C 1
ATOM 1623 O O . SER A 1 209 ? 9.705 -2.679 7.154 1.00 79.12 209 SER A O 1
ATOM 1625 N N . ILE A 1 210 ? 8.476 -4.439 7.821 1.00 83.19 210 ILE A N 1
ATOM 1626 C CA . ILE A 1 210 ? 9.410 -5.471 7.353 1.00 83.19 210 ILE A CA 1
ATOM 1627 C C . ILE A 1 210 ? 9.528 -5.404 5.833 1.00 83.19 210 ILE A C 1
ATOM 1629 O O . ILE A 1 210 ? 10.643 -5.339 5.334 1.00 83.19 210 ILE A O 1
ATOM 1633 N N . LEU A 1 211 ? 8.411 -5.350 5.099 1.00 84.00 211 LEU A N 1
ATOM 1634 C CA . LEU A 1 211 ? 8.443 -5.241 3.637 1.00 84.00 211 LEU A CA 1
ATOM 1635 C C . LEU A 1 211 ? 9.143 -3.957 3.176 1.00 84.00 211 LEU A C 1
ATOM 1637 O O . LEU A 1 211 ? 9.995 -4.017 2.295 1.00 84.00 211 LEU A O 1
ATOM 1641 N N . ALA A 1 212 ? 8.843 -2.814 3.798 1.00 81.19 212 ALA A N 1
ATOM 1642 C CA . ALA A 1 212 ? 9.497 -1.547 3.481 1.00 81.19 212 ALA A CA 1
ATOM 1643 C C . ALA A 1 212 ? 11.012 -1.609 3.742 1.00 81.19 212 ALA A C 1
ATOM 1645 O O . ALA A 1 212 ? 11.803 -1.230 2.878 1.00 81.19 212 ALA A O 1
ATOM 1646 N N . LEU A 1 213 ? 11.429 -2.145 4.895 1.00 82.56 213 LEU A N 1
ATOM 1647 C CA . LEU A 1 213 ? 12.842 -2.317 5.227 1.00 82.56 213 LEU A CA 1
ATOM 1648 C C . LEU A 1 213 ? 13.526 -3.303 4.275 1.00 82.56 213 LEU A C 1
ATOM 1650 O O . LEU A 1 213 ? 14.626 -3.028 3.807 1.00 82.56 213 LEU A O 1
ATOM 1654 N N . SER A 1 214 ? 12.876 -4.418 3.936 1.00 85.25 214 SER A N 1
ATOM 1655 C CA . SER A 1 214 ? 13.386 -5.383 2.961 1.00 85.25 214 SER A CA 1
ATOM 1656 C C . SER A 1 214 ? 13.549 -4.762 1.574 1.00 85.25 214 SER A C 1
ATOM 1658 O O . SER A 1 214 ? 14.562 -5.023 0.932 1.00 85.25 214 SER A O 1
ATOM 1660 N N . SER A 1 215 ? 12.627 -3.902 1.127 1.00 83.00 215 SER A N 1
ATOM 1661 C CA . SER A 1 215 ? 12.788 -3.137 -0.118 1.00 83.00 215 SER A CA 1
ATOM 1662 C C . SER A 1 215 ? 14.002 -2.205 -0.061 1.00 83.00 215 SER A C 1
ATOM 1664 O O . SER A 1 215 ? 14.795 -2.191 -1.001 1.00 83.00 215 SER A O 1
ATOM 1666 N N . VAL A 1 216 ? 14.190 -1.463 1.037 1.00 81.12 216 VAL A N 1
ATOM 1667 C CA . VAL A 1 216 ? 15.343 -0.557 1.208 1.00 81.12 216 VAL A CA 1
ATOM 1668 C C . VAL A 1 216 ? 16.662 -1.334 1.237 1.00 81.12 216 VAL A C 1
ATOM 1670 O O . VAL A 1 216 ? 17.609 -0.956 0.553 1.00 81.12 216 VAL A O 1
ATOM 1673 N N . VAL A 1 217 ? 16.720 -2.444 1.978 1.00 84.38 217 VAL A N 1
ATOM 1674 C CA . VAL A 1 217 ? 17.906 -3.311 2.055 1.00 84.38 217 VAL A CA 1
ATOM 1675 C C . VAL A 1 217 ? 18.210 -3.945 0.698 1.00 84.38 217 VAL A C 1
ATOM 1677 O O . VAL A 1 217 ? 19.361 -3.934 0.273 1.00 84.38 217 VAL A O 1
ATOM 1680 N N . ALA A 1 218 ? 17.197 -4.446 -0.016 1.00 84.81 218 ALA A N 1
ATOM 1681 C CA . ALA A 1 218 ? 17.376 -5.016 -1.350 1.00 84.81 218 ALA A CA 1
ATOM 1682 C C . ALA A 1 218 ? 17.948 -3.984 -2.337 1.00 84.81 218 ALA A C 1
ATOM 1684 O O . ALA A 1 218 ? 18.873 -4.306 -3.080 1.00 84.81 218 ALA A O 1
ATOM 1685 N N . TYR A 1 219 ? 17.451 -2.743 -2.293 1.00 82.38 219 TYR A N 1
ATOM 1686 C CA . TYR A 1 219 ? 17.986 -1.643 -3.095 1.00 82.38 219 TYR A CA 1
ATOM 1687 C C . TYR A 1 219 ? 19.435 -1.296 -2.707 1.00 82.38 219 TYR A C 1
ATOM 1689 O O . TYR A 1 219 ? 20.281 -1.121 -3.580 1.00 82.38 219 TYR A O 1
ATOM 1697 N N . ALA A 1 220 ? 19.744 -1.239 -1.407 1.00 81.94 220 ALA A N 1
ATOM 1698 C CA . ALA A 1 220 ? 21.082 -0.910 -0.914 1.00 81.94 220 ALA A CA 1
ATOM 1699 C C . ALA A 1 220 ? 22.139 -1.975 -1.260 1.00 81.94 220 ALA A C 1
ATOM 1701 O O . ALA A 1 220 ? 23.297 -1.630 -1.476 1.00 81.94 220 ALA A O 1
ATOM 1702 N N . ILE A 1 221 ? 21.753 -3.256 -1.310 1.00 85.12 221 ILE A N 1
ATOM 1703 C CA . ILE A 1 221 ? 22.657 -4.354 -1.682 1.00 85.12 221 ILE A CA 1
ATOM 1704 C C . ILE A 1 221 ? 22.965 -4.317 -3.178 1.00 85.12 221 ILE A C 1
ATOM 1706 O O . ILE A 1 221 ? 24.127 -4.427 -3.565 1.00 85.12 221 ILE A O 1
ATOM 1710 N N . ASN A 1 222 ? 21.936 -4.213 -4.024 1.00 80.56 222 ASN A N 1
ATOM 1711 C CA . ASN A 1 222 ? 22.132 -4.151 -5.466 1.00 80.56 222 ASN A CA 1
ATOM 1712 C C . ASN A 1 222 ? 21.005 -3.357 -6.153 1.00 80.56 222 ASN A C 1
ATOM 1714 O O . ASN A 1 222 ? 19.937 -3.920 -6.412 1.00 80.56 222 ASN A O 1
ATOM 1718 N N . PRO A 1 223 ? 21.241 -2.081 -6.510 1.00 75.56 223 PRO A N 1
ATOM 1719 C CA . PRO A 1 223 ? 20.222 -1.233 -7.128 1.00 75.56 223 PRO A CA 1
ATOM 1720 C C . PRO A 1 223 ? 19.830 -1.700 -8.540 1.00 75.56 223 PRO A C 1
ATOM 1722 O O . PRO A 1 223 ? 18.722 -1.418 -8.996 1.00 75.56 223 PRO A O 1
ATOM 1725 N N . ASN A 1 224 ? 20.692 -2.482 -9.202 1.00 73.31 224 ASN A N 1
ATOM 1726 C CA . ASN A 1 224 ? 20.440 -3.039 -10.533 1.00 73.31 224 ASN A CA 1
ATOM 1727 C C . ASN A 1 224 ? 19.521 -4.275 -10.503 1.00 73.31 224 ASN A C 1
ATOM 1729 O O . ASN A 1 224 ? 19.053 -4.722 -11.549 1.00 73.31 224 ASN A O 1
ATOM 1733 N N . HIS A 1 225 ? 19.256 -4.854 -9.326 1.00 82.38 225 HIS A N 1
ATOM 1734 C CA . HIS A 1 225 ? 18.314 -5.963 -9.168 1.00 82.38 225 HIS A CA 1
ATOM 1735 C C . HIS A 1 225 ? 16.925 -5.429 -8.817 1.00 82.38 225 HIS A C 1
ATOM 1737 O O . HIS A 1 225 ? 16.757 -4.664 -7.872 1.00 82.38 225 HIS A O 1
ATOM 1743 N N . PHE A 1 226 ? 15.881 -5.900 -9.499 1.00 85.94 226 PHE A N 1
ATOM 1744 C CA . PHE A 1 226 ? 14.512 -5.397 -9.291 1.00 85.94 226 PHE A CA 1
ATOM 1745 C C . PHE A 1 226 ? 13.772 -6.083 -8.132 1.00 85.94 226 PHE A C 1
ATOM 1747 O O . PHE A 1 226 ? 12.547 -6.013 -8.024 1.00 85.94 226 PHE A O 1
ATOM 1754 N N . ALA A 1 227 ? 14.509 -6.722 -7.219 1.00 86.25 227 ALA A N 1
ATOM 1755 C CA . ALA A 1 227 ? 13.953 -7.355 -6.026 1.00 86.25 227 ALA A CA 1
ATOM 1756 C C . ALA A 1 227 ? 13.229 -6.348 -5.115 1.00 86.25 227 ALA A C 1
ATOM 1758 O O . ALA A 1 227 ? 12.170 -6.660 -4.573 1.00 86.25 227 ALA A O 1
ATOM 1759 N N . TYR A 1 228 ? 13.743 -5.119 -4.990 1.00 84.31 228 TYR A N 1
ATOM 1760 C CA . TYR A 1 228 ? 13.095 -4.081 -4.181 1.00 84.31 228 TYR A CA 1
ATOM 1761 C C . TYR A 1 228 ? 11.707 -3.700 -4.721 1.00 84.31 228 TYR A C 1
ATOM 1763 O O . TYR A 1 228 ? 10.782 -3.514 -3.927 1.00 84.31 228 TYR A O 1
ATOM 1771 N N . ILE A 1 229 ? 11.551 -3.649 -6.052 1.00 85.88 229 ILE A N 1
ATOM 1772 C CA . ILE A 1 229 ? 10.278 -3.384 -6.741 1.00 85.88 229 ILE A CA 1
ATOM 1773 C C . ILE A 1 229 ? 9.313 -4.557 -6.533 1.00 85.88 229 ILE A C 1
ATOM 1775 O O . ILE A 1 229 ? 8.145 -4.354 -6.209 1.00 85.88 229 ILE A O 1
ATOM 1779 N N . ALA A 1 230 ? 9.808 -5.792 -6.650 1.00 88.81 230 ALA A N 1
ATOM 1780 C CA . ALA A 1 230 ? 9.007 -6.996 -6.443 1.00 88.81 230 ALA A CA 1
ATOM 1781 C C . ALA A 1 230 ? 8.399 -7.061 -5.031 1.00 88.81 230 ALA A C 1
ATOM 1783 O O . ALA A 1 230 ? 7.218 -7.375 -4.873 1.00 88.81 230 ALA A O 1
ATOM 1784 N N . ILE A 1 231 ? 9.185 -6.711 -4.007 1.00 87.31 231 ILE A N 1
ATOM 1785 C CA . ILE A 1 231 ? 8.706 -6.585 -2.622 1.00 87.31 231 ILE A CA 1
ATOM 1786 C C . ILE A 1 231 ? 7.670 -5.452 -2.526 1.00 87.31 231 ILE A C 1
ATOM 1788 O O . ILE A 1 231 ? 6.630 -5.604 -1.878 1.00 87.31 231 ILE A O 1
ATOM 1792 N N . HIS A 1 232 ? 7.911 -4.341 -3.228 1.00 85.50 232 HIS A N 1
ATOM 1793 C CA . HIS A 1 232 ? 7.035 -3.175 -3.219 1.00 85.50 232 HIS A CA 1
ATOM 1794 C C . HIS A 1 232 ? 5.631 -3.459 -3.782 1.00 85.50 232 HIS A C 1
ATOM 1796 O O . HIS A 1 232 ? 4.652 -2.958 -3.231 1.00 85.50 232 HIS A O 1
ATOM 1802 N N . PHE A 1 233 ? 5.487 -4.333 -4.788 1.00 89.12 233 PHE A N 1
ATOM 1803 C CA . PHE A 1 233 ? 4.176 -4.727 -5.340 1.00 89.12 233 PHE A CA 1
ATOM 1804 C C . PHE A 1 233 ? 3.187 -5.237 -4.281 1.00 89.12 233 PHE A C 1
ATOM 1806 O O . PHE A 1 233 ? 1.975 -5.033 -4.401 1.00 89.12 233 PHE A O 1
ATOM 1813 N N . SER A 1 234 ? 3.693 -5.8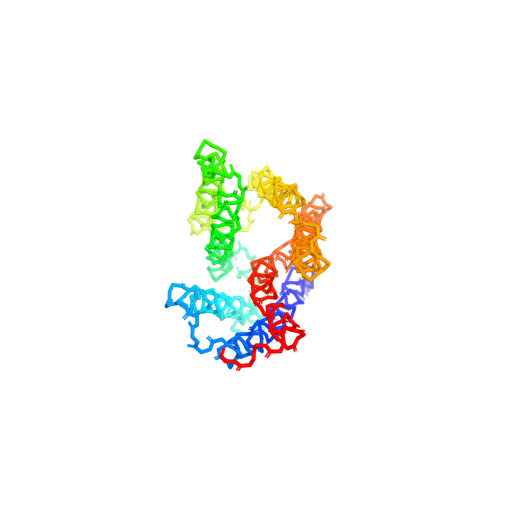77 -3.224 1.00 88.88 234 SER A N 1
ATOM 1814 C CA . SER A 1 234 ? 2.866 -6.427 -2.144 1.00 88.88 234 SER A CA 1
ATOM 1815 C C . SER A 1 234 ? 2.531 -5.409 -1.048 1.00 88.88 234 SER A C 1
ATOM 1817 O O . SER A 1 234 ? 1.643 -5.661 -0.234 1.00 88.88 234 SER A O 1
ATOM 1819 N N . LEU A 1 235 ? 3.196 -4.251 -1.022 1.00 85.06 235 LEU A N 1
ATOM 1820 C CA . LEU A 1 235 ? 3.106 -3.291 0.079 1.00 85.06 235 LEU A CA 1
ATOM 1821 C C . LEU A 1 235 ? 1.698 -2.688 0.198 1.00 85.06 235 LEU A C 1
ATOM 1823 O O . LEU A 1 235 ? 1.103 -2.738 1.273 1.00 85.06 235 LEU A O 1
ATOM 1827 N N . GLY A 1 236 ? 1.120 -2.224 -0.917 1.00 85.12 236 GLY A N 1
ATOM 1828 C CA . GLY A 1 236 ? -0.266 -1.734 -0.957 1.00 85.12 236 GLY A CA 1
ATOM 1829 C C . GLY A 1 236 ? -1.263 -2.776 -0.437 1.00 85.12 236 GLY A C 1
ATOM 1830 O O . GLY A 1 236 ? -2.059 -2.489 0.454 1.00 85.12 236 GLY A O 1
ATOM 1831 N N . ARG A 1 237 ? -1.127 -4.030 -0.891 1.00 89.50 237 ARG A N 1
ATOM 1832 C CA . ARG A 1 237 ? -1.996 -5.152 -0.490 1.00 89.50 237 ARG A CA 1
ATOM 1833 C C . ARG A 1 237 ? -1.926 -5.485 0.983 1.00 89.50 237 ARG A C 1
ATOM 1835 O O . ARG A 1 237 ? -2.905 -5.974 1.542 1.00 89.50 237 ARG A O 1
ATOM 1842 N N . MET A 1 238 ? -0.778 -5.273 1.614 1.00 88.00 238 MET A N 1
ATOM 1843 C CA . MET A 1 238 ? -0.641 -5.538 3.038 1.00 88.00 238 MET A CA 1
ATOM 1844 C C . MET A 1 238 ? -1.500 -4.560 3.852 1.00 88.00 238 MET A C 1
ATOM 1846 O O . MET A 1 238 ? -2.183 -4.984 4.785 1.00 88.00 238 MET A O 1
ATOM 1850 N N . TYR A 1 239 ? -1.574 -3.285 3.444 1.00 86.38 239 TYR A N 1
ATOM 1851 C CA . TYR A 1 239 ? -2.486 -2.318 4.063 1.00 86.38 239 TYR A CA 1
ATOM 1852 C C . TYR A 1 239 ? -3.952 -2.697 3.878 1.00 86.38 239 TYR A C 1
ATOM 1854 O O . TYR A 1 239 ? -4.732 -2.658 4.832 1.00 86.38 239 TYR A O 1
ATOM 1862 N N . THR A 1 240 ? -4.338 -3.066 2.660 1.00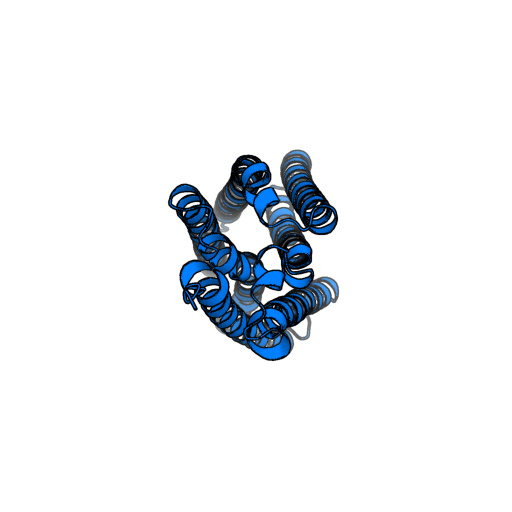 92.50 240 THR A N 1
ATOM 1863 C CA . THR A 1 240 ? -5.736 -3.360 2.332 1.00 92.50 240 THR A CA 1
ATOM 1864 C C . THR A 1 240 ? -6.220 -4.635 3.020 1.00 92.50 240 THR A C 1
ATOM 1866 O O . THR A 1 240 ? -7.293 -4.644 3.627 1.00 92.50 240 THR A O 1
ATOM 1869 N N . ASN A 1 241 ? -5.399 -5.692 3.026 1.00 92.06 241 ASN A N 1
ATOM 1870 C CA . ASN A 1 241 ? -5.689 -6.930 3.746 1.00 92.06 241 ASN A CA 1
ATOM 1871 C C . ASN A 1 241 ? -5.810 -6.673 5.247 1.00 92.06 241 ASN A C 1
ATOM 1873 O O . ASN A 1 241 ? -6.682 -7.227 5.906 1.00 92.06 241 ASN A O 1
ATOM 1877 N N . ALA A 1 242 ? -4.982 -5.804 5.807 1.00 86.69 242 ALA A N 1
ATOM 1878 C CA . ALA A 1 242 ? -5.066 -5.476 7.217 1.00 86.69 242 ALA A CA 1
ATOM 1879 C C . ALA A 1 242 ? -6.281 -4.645 7.610 1.00 86.69 242 ALA A C 1
ATOM 1881 O O . ALA A 1 242 ? -6.869 -4.859 8.677 1.00 86.69 242 ALA A O 1
ATOM 1882 N N . LEU A 1 243 ? -6.666 -3.699 6.753 1.00 89.75 243 LEU A N 1
ATOM 1883 C CA . LEU A 1 243 ? -7.898 -2.941 6.903 1.00 89.75 243 LEU A CA 1
ATOM 1884 C C . LEU A 1 243 ? -9.088 -3.905 6.986 1.00 89.75 243 LEU A C 1
ATOM 1886 O O . LEU A 1 243 ? -9.864 -3.854 7.945 1.00 89.75 243 LEU A O 1
ATOM 1890 N N . LEU A 1 244 ? -9.203 -4.826 6.025 1.00 92.19 244 LEU A N 1
ATOM 1891 C CA . LEU A 1 244 ? -10.296 -5.793 5.993 1.00 92.19 244 LEU A CA 1
ATOM 1892 C C . LEU A 1 244 ? -10.207 -6.817 7.129 1.00 92.19 244 LEU A C 1
ATOM 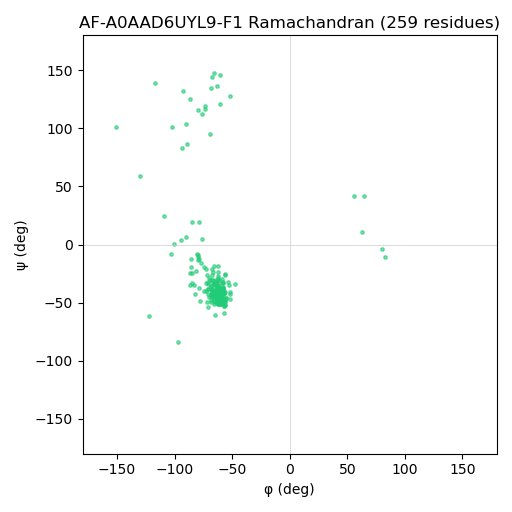1894 O O . LEU A 1 244 ? -11.234 -7.114 7.738 1.00 92.19 244 LEU A O 1
ATOM 1898 N N . ALA A 1 245 ? -9.017 -7.292 7.500 1.00 88.12 245 ALA A N 1
ATOM 1899 C CA . ALA A 1 245 ? -8.829 -8.170 8.655 1.00 88.12 245 ALA A CA 1
ATOM 1900 C C . ALA A 1 245 ? -9.306 -7.492 9.949 1.00 88.12 245 ALA A C 1
ATOM 1902 O O . ALA A 1 245 ? -10.021 -8.092 10.757 1.00 88.12 245 ALA A O 1
ATOM 1903 N N . THR A 1 246 ? -8.998 -6.202 10.108 1.00 85.69 246 THR A N 1
ATOM 1904 C CA . THR A 1 246 ? -9.470 -5.389 11.232 1.00 85.69 246 THR A CA 1
ATOM 1905 C C . THR A 1 246 ? -10.995 -5.281 11.236 1.00 85.69 246 THR A C 1
ATOM 1907 O O . THR A 1 246 ? -11.617 -5.482 12.282 1.00 85.69 246 THR A O 1
ATOM 1910 N N . LEU A 1 247 ? -11.624 -5.017 10.086 1.00 89.19 247 LEU A N 1
ATOM 1911 C CA . LEU A 1 247 ? -13.085 -4.952 9.970 1.00 89.19 247 LEU A CA 1
ATOM 1912 C C . LEU A 1 247 ? -13.750 -6.307 10.257 1.00 89.19 247 LEU A C 1
ATOM 1914 O O . LEU A 1 247 ? -14.727 -6.358 11.012 1.00 89.19 247 LEU A O 1
ATOM 1918 N N . ASN A 1 248 ? -13.192 -7.392 9.719 1.00 90.38 248 ASN A N 1
ATOM 1919 C CA . ASN A 1 248 ? -13.699 -8.758 9.846 1.00 90.38 248 ASN A CA 1
ATOM 1920 C C . ASN A 1 248 ? -13.510 -9.349 11.243 1.00 90.38 248 ASN A C 1
ATOM 1922 O O . ASN A 1 248 ? -14.324 -10.165 11.677 1.00 90.38 248 ASN A O 1
ATOM 1926 N N . SER A 1 249 ? -12.519 -8.885 12.008 1.00 83.75 249 SER A N 1
ATOM 1927 C CA . SER A 1 249 ? -12.337 -9.290 13.410 1.00 83.75 249 SER A CA 1
ATOM 1928 C C . SER A 1 249 ? -13.583 -9.030 14.276 1.00 83.75 249 SER A C 1
ATOM 1930 O O . SER A 1 249 ? -13.847 -9.762 15.233 1.00 83.75 249 SER A O 1
ATOM 1932 N N . ARG A 1 250 ? -14.425 -8.057 13.888 1.00 84.88 250 ARG A N 1
ATOM 1933 C CA . ARG A 1 250 ? -15.705 -7.756 14.552 1.00 84.88 250 ARG A CA 1
ATOM 1934 C C . ARG A 1 250 ? -16.733 -8.891 14.428 1.00 84.88 250 ARG A C 1
ATOM 1936 O O . ARG A 1 250 ? -17.664 -8.937 15.227 1.00 84.88 250 ARG A O 1
ATOM 1943 N N . ARG A 1 251 ? -16.579 -9.829 13.483 1.00 83.62 251 ARG A N 1
ATOM 1944 C CA . ARG A 1 251 ? -17.473 -10.992 13.333 1.00 83.62 251 ARG A CA 1
ATOM 1945 C C . ARG A 1 251 ? -17.306 -11.953 14.505 1.00 83.62 251 ARG A C 1
ATOM 1947 O O . ARG A 1 251 ? -18.289 -12.327 15.136 1.00 83.62 251 ARG A O 1
ATOM 1954 N N . GLN A 1 252 ? -16.056 -12.301 14.829 1.00 72.62 252 GLN A N 1
ATOM 1955 C CA . GLN A 1 252 ? -15.729 -13.143 15.990 1.00 72.62 252 GLN A CA 1
ATOM 1956 C C . GLN A 1 252 ? -16.170 -12.489 17.299 1.00 72.62 252 GLN A C 1
ATOM 1958 O O . GLN A 1 252 ? -16.510 -13.172 18.263 1.00 72.62 252 GLN A O 1
ATOM 1963 N N . LEU A 1 253 ? -16.171 -11.154 17.324 1.00 70.06 253 LEU A N 1
ATOM 1964 C CA . LEU A 1 253 ? -16.763 -10.416 18.417 1.00 70.06 253 LEU A CA 1
ATOM 1965 C C . LEU A 1 253 ? -18.274 -10.658 18.478 1.00 70.06 253 LEU A C 1
ATOM 1967 O O . LEU A 1 253 ? -18.731 -11.198 19.476 1.00 70.06 253 LEU A O 1
ATOM 1971 N N . ARG A 1 254 ? -19.042 -10.319 17.432 1.00 72.81 254 ARG A N 1
ATOM 1972 C CA . ARG A 1 254 ? -20.512 -10.467 17.424 1.00 72.81 254 ARG A CA 1
ATOM 1973 C C . ARG A 1 254 ? -20.972 -11.872 17.816 1.00 72.81 254 ARG A C 1
ATOM 1975 O O . ARG A 1 254 ? -21.869 -11.992 18.647 1.00 72.81 254 ARG A O 1
ATOM 1982 N N . SER A 1 255 ? -20.303 -12.915 17.314 1.00 73.50 255 SER A N 1
ATOM 1983 C CA . SER A 1 255 ? -20.635 -14.302 17.668 1.00 73.50 255 SER A CA 1
ATOM 1984 C C . SER A 1 255 ? -20.440 -14.595 19.158 1.00 73.50 255 SER A C 1
ATOM 1986 O O . SER A 1 255 ? -21.320 -15.173 19.788 1.00 73.50 255 SER A O 1
ATOM 1988 N N . ARG A 1 256 ? -19.342 -14.129 19.768 1.00 67.31 256 ARG A N 1
ATOM 1989 C CA . ARG A 1 256 ? -19.123 -14.234 21.222 1.00 67.31 256 ARG A CA 1
ATOM 1990 C C . ARG A 1 256 ? -20.009 -13.290 22.029 1.00 67.31 256 ARG A C 1
ATOM 1992 O O . ARG A 1 256 ? -20.204 -13.507 23.225 1.00 67.31 256 ARG A O 1
ATOM 1999 N N . LEU A 1 257 ? -20.530 -12.231 21.404 1.00 65.56 257 LEU A N 1
ATOM 2000 C CA . LEU A 1 257 ? -21.454 -11.326 22.066 1.00 65.56 257 LEU A CA 1
ATOM 2001 C C . LEU A 1 257 ? -22.899 -11.866 22.124 1.00 65.56 257 LEU A C 1
ATOM 2003 O O . LEU A 1 257 ? -23.726 -11.272 22.816 1.00 65.56 257 LEU A O 1
ATOM 2007 N N . GLY A 1 258 ? -23.221 -12.952 21.411 1.00 61.56 258 GLY A N 1
ATOM 2008 C CA . GLY A 1 258 ? -24.605 -13.421 21.260 1.00 61.56 258 GLY A CA 1
ATOM 2009 C C . GLY A 1 258 ? -25.516 -12.418 20.538 1.00 61.56 258 GLY A C 1
ATOM 2010 O O . GLY A 1 258 ? -26.728 -12.588 20.528 1.00 61.56 258 GLY A O 1
ATOM 2011 N N . VAL A 1 259 ? -24.945 -11.368 19.937 1.00 56.47 259 VAL A N 1
ATOM 2012 C CA . VAL A 1 259 ? -25.676 -10.371 19.150 1.00 56.47 259 VAL A CA 1
ATOM 2013 C C . VAL A 1 259 ? -25.603 -10.831 17.700 1.00 56.47 259 VAL A C 1
ATOM 2015 O O . VAL A 1 259 ? -24.699 -10.453 16.954 1.00 56.47 259 VAL A O 1
ATOM 2018 N N . VAL A 1 260 ? -26.506 -11.741 17.343 1.00 45.41 260 VAL A N 1
ATOM 2019 C CA . VAL A 1 260 ? -26.771 -12.123 15.955 1.00 45.41 260 VAL A CA 1
ATOM 2020 C C . VAL A 1 260 ? -27.879 -11.193 15.462 1.00 45.41 260 VAL A C 1
ATOM 2022 O O . VAL A 1 260 ? -29.026 -11.335 15.873 1.00 45.41 260 VAL A O 1
ATOM 2025 N N . GLY A 1 261 ? -27.506 -10.196 14.659 1.00 42.47 261 GLY A N 1
ATOM 2026 C CA . GLY A 1 261 ? -28.399 -9.196 14.065 1.00 42.47 261 GLY A CA 1
ATOM 2027 C C . GLY A 1 261 ? -27.651 -8.268 13.119 1.00 42.47 261 GLY A C 1
ATOM 2028 O O . GLY A 1 261 ? -26.647 -7.661 13.560 1.00 42.47 261 GLY A O 1
#

Radius of gyration: 20.1 Å; Cα contacts (8 Å, |Δi|>4): 275; chains: 1; bounding box: 54×33×62 Å

Nearest PDB structures (foldseek):
  7aue-assembly1_R  TM=4.461E-01  e=1.209E-01  Homo sapiens
  8r97-assembly2_I  TM=4.938E-01  e=3.089E-01  Subtercola sp.
  8wvv-assembly1_A  TM=4.359E-01  e=2.825E-01  Homo sapiens
  3ma9-assembly1_A  TM=4.112E-01  e=3.296E+00  Human immunodeficiency virus 1

InterPro domains:
  IPR045339 Domain of unknown function DUF6534 [PF20152] (166-251)

Sequence (261 aa):
MPSVDIAPSFGSLLIGTYFAIFFQGMLTVQAYVYYESFPNDPMRLKSLVALVWTIDLAHLIVICNGMYIPLVTNWGKIETLGTTIESFNIHILFIGAATILCQGFFIYRVYAFSKKNWLLSGLLSLAALANLGLAVWLTVRLTVDRSVAVFDTIGPTAIPMFSIGAGLDVAIAILMVYYLQQGRTGFARTDFVVTRIIQYVVSTSLATSILALSSVVAYAINPNHFAYIAIHFSLGRMYTNALLATLNSRRQLRSRLGVVG

Organism: NCBI:txid153505